Protein AF-A0A937NRR8-F1 (afdb_monomer_lite)

Structure (mmCIF, N/CA/C/O backbone):
data_AF-A0A937NRR8-F1
#
_entry.id   AF-A0A937NRR8-F1
#
loop_
_atom_site.group_PDB
_atom_site.id
_atom_site.type_symbol
_atom_site.label_atom_id
_atom_site.label_alt_id
_atom_site.label_comp_id
_atom_site.label_asym_id
_atom_site.label_entity_id
_atom_site.label_seq_id
_atom_site.pdbx_PDB_ins_code
_atom_site.Cartn_x
_atom_site.Cartn_y
_atom_site.Cartn_z
_atom_site.occupancy
_atom_site.B_iso_or_equiv
_atom_site.auth_seq_id
_atom_site.auth_comp_id
_atom_site.auth_asym_id
_atom_site.auth_atom_id
_atom_site.pdbx_PDB_model_num
ATOM 1 N N . ALA A 1 1 ? 10.975 16.337 -23.136 1.00 58.62 1 ALA A N 1
ATOM 2 C CA . ALA A 1 1 ? 10.888 14.983 -22.547 1.00 58.62 1 ALA A CA 1
ATOM 3 C C . ALA A 1 1 ? 10.063 14.102 -23.474 1.00 58.62 1 ALA A C 1
ATOM 5 O O . ALA A 1 1 ? 8.991 14.534 -23.886 1.00 58.62 1 ALA A O 1
ATOM 6 N N . GLY A 1 2 ? 10.573 12.927 -23.843 1.00 71.31 2 GLY A N 1
ATOM 7 C CA . GLY A 1 2 ? 9.855 11.974 -24.696 1.00 71.31 2 GLY A CA 1
ATOM 8 C C . GLY A 1 2 ? 9.011 11.018 -23.856 1.00 71.31 2 GLY A C 1
ATOM 9 O O . GLY A 1 2 ? 9.433 10.614 -22.771 1.00 71.31 2 GLY A O 1
ATOM 10 N N . VAL A 1 3 ? 7.818 10.678 -24.342 1.00 85.62 3 VAL A N 1
ATOM 11 C CA . VAL A 1 3 ? 7.005 9.574 -23.818 1.00 85.62 3 VAL A CA 1
ATOM 12 C C . VAL A 1 3 ? 7.016 8.480 -24.875 1.00 85.62 3 VAL A C 1
ATOM 14 O O . VAL A 1 3 ? 6.668 8.738 -26.025 1.00 85.62 3 VAL A O 1
ATOM 17 N N . ILE A 1 4 ? 7.445 7.286 -24.489 1.00 91.00 4 ILE A N 1
ATOM 18 C CA . ILE A 1 4 ? 7.572 6.126 -25.365 1.00 91.00 4 ILE A CA 1
ATOM 19 C C . ILE A 1 4 ? 6.613 5.060 -24.843 1.00 91.00 4 ILE A C 1
ATOM 21 O O . ILE A 1 4 ? 6.618 4.748 -23.658 1.00 91.00 4 ILE A O 1
ATOM 25 N N . ASP A 1 5 ? 5.774 4.519 -25.715 1.00 93.25 5 ASP A N 1
ATOM 26 C CA . ASP A 1 5 ? 4.979 3.328 -25.413 1.00 93.25 5 ASP A CA 1
ATOM 27 C C . ASP A 1 5 ? 5.929 2.143 -25.188 1.00 93.25 5 ASP A C 1
ATOM 29 O O . ASP A 1 5 ? 6.763 1.856 -26.051 1.00 93.25 5 ASP A O 1
ATOM 33 N N . VAL A 1 6 ? 5.824 1.463 -24.040 1.00 94.25 6 VAL A N 1
ATOM 34 C CA . VAL A 1 6 ? 6.745 0.364 -23.692 1.00 94.25 6 VAL A CA 1
ATOM 35 C C . VAL A 1 6 ? 6.703 -0.770 -24.716 1.00 94.25 6 VAL A C 1
ATOM 37 O O . VAL A 1 6 ? 7.722 -1.427 -24.939 1.00 94.25 6 VAL A O 1
ATOM 40 N N . ARG A 1 7 ? 5.575 -0.953 -25.415 1.00 93.69 7 ARG A N 1
ATOM 41 C CA . ARG A 1 7 ? 5.414 -1.965 -26.469 1.00 93.69 7 ARG A CA 1
ATOM 42 C C . ARG A 1 7 ? 6.242 -1.669 -27.715 1.00 93.69 7 ARG A C 1
ATOM 44 O O . ARG A 1 7 ? 6.511 -2.574 -28.497 1.00 93.69 7 ARG A O 1
ATOM 51 N N . LYS A 1 8 ? 6.675 -0.417 -27.891 1.00 93.50 8 LYS A N 1
ATOM 52 C CA . LYS A 1 8 ? 7.562 0.018 -28.981 1.00 93.50 8 LYS A CA 1
ATOM 53 C C . LYS A 1 8 ? 9.045 -0.087 -28.616 1.00 93.50 8 LYS A C 1
ATOM 55 O O . LYS A 1 8 ? 9.890 0.399 -29.361 1.00 93.50 8 LYS A O 1
ATOM 60 N N . THR A 1 9 ? 9.364 -0.682 -27.468 1.00 92.94 9 THR A N 1
ATOM 61 C CA . THR A 1 9 ? 10.734 -0.830 -26.963 1.00 92.94 9 THR A CA 1
ATOM 62 C C . THR A 1 9 ? 11.165 -2.296 -26.914 1.00 92.94 9 THR A C 1
ATOM 64 O O . THR A 1 9 ? 10.362 -3.220 -27.069 1.00 92.94 9 THR A O 1
ATOM 67 N N . GLY A 1 10 ? 12.441 -2.519 -26.594 1.00 94.25 10 GLY A N 1
ATOM 68 C CA . GLY A 1 10 ? 12.958 -3.834 -26.223 1.00 94.25 10 GLY A CA 1
ATOM 69 C C . GLY A 1 10 ? 12.428 -4.365 -24.883 1.00 94.25 10 GLY A C 1
ATOM 70 O O . GLY A 1 10 ? 12.758 -5.485 -24.531 1.00 94.25 10 GLY A O 1
ATOM 71 N N . GLY A 1 11 ? 11.582 -3.637 -24.151 1.00 96.06 11 GLY A N 1
ATOM 72 C CA . GLY A 1 11 ? 11.092 -4.038 -22.827 1.00 96.06 11 GLY A CA 1
ATOM 73 C C . GLY A 1 11 ? 12.077 -3.764 -21.688 1.00 96.06 11 GLY A C 1
ATOM 74 O O . GLY A 1 11 ? 11.886 -4.230 -20.563 1.00 96.06 11 GLY A O 1
ATOM 75 N N . TRP A 1 12 ? 13.128 -3.006 -21.978 1.00 96.62 12 TRP A N 1
ATOM 76 C CA . TRP A 1 12 ? 14.108 -2.511 -21.026 1.00 96.62 12 TRP A CA 1
ATOM 77 C C . TRP A 1 12 ? 14.760 -1.232 -21.557 1.00 96.62 12 TRP A C 1
ATOM 79 O O . TRP A 1 12 ? 14.644 -0.898 -22.740 1.00 96.62 12 TRP A O 1
ATOM 89 N N . ASN A 1 13 ? 15.458 -0.519 -20.677 1.00 94.44 13 ASN A N 1
ATOM 90 C CA . ASN A 1 13 ? 16.392 0.543 -21.041 1.00 94.44 13 ASN A CA 1
ATOM 91 C C . ASN A 1 13 ? 17.721 0.353 -20.302 1.00 94.44 13 ASN A C 1
ATOM 93 O O . ASN A 1 13 ? 17.761 -0.321 -19.277 1.00 94.44 13 ASN A O 1
ATOM 97 N N . LEU A 1 14 ? 18.790 0.966 -20.812 1.00 93.94 14 LEU A N 1
ATOM 98 C CA . LEU A 1 14 ? 20.136 0.876 -20.251 1.00 93.94 1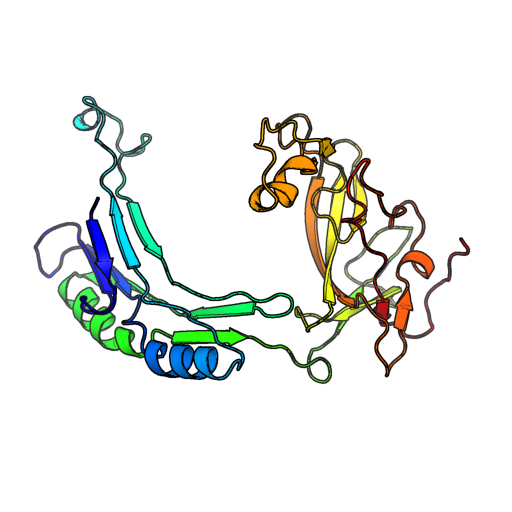4 LEU A CA 1
ATOM 99 C C . LEU A 1 14 ? 20.691 2.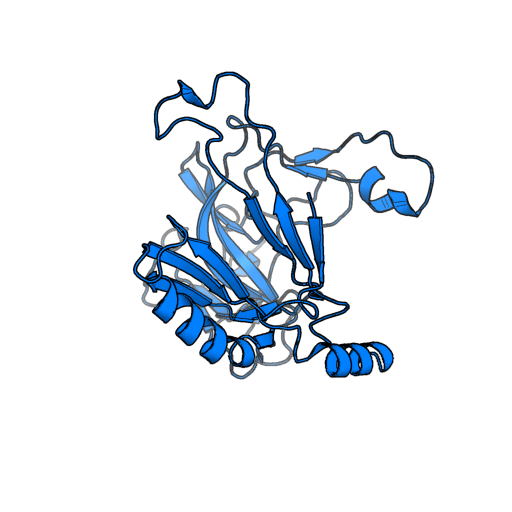269 -19.974 1.00 93.94 14 LEU A C 1
ATOM 101 O O . LEU A 1 14 ? 20.551 3.177 -20.792 1.00 93.94 14 LEU A O 1
ATOM 105 N N . ASN A 1 15 ? 21.336 2.415 -18.825 1.00 92.25 15 ASN A N 1
ATOM 106 C CA . ASN A 1 15 ? 22.183 3.545 -18.485 1.00 92.25 15 ASN A CA 1
ATOM 107 C C . ASN A 1 15 ? 23.604 3.013 -18.338 1.00 92.25 15 ASN A C 1
ATOM 109 O O . ASN A 1 15 ? 23.843 2.175 -17.472 1.00 92.25 15 ASN A O 1
ATOM 113 N N . SER A 1 16 ? 24.523 3.479 -19.178 1.00 93.19 16 SER A N 1
ATOM 114 C CA . SER A 1 16 ? 25.922 3.049 -19.171 1.00 93.19 16 SER A CA 1
ATOM 115 C C . SER A 1 16 ? 26.839 4.230 -18.882 1.00 93.19 16 SER A C 1
ATOM 117 O O . SER A 1 16 ? 26.558 5.352 -19.307 1.00 93.19 16 SER A O 1
ATOM 119 N N . ALA A 1 17 ? 27.943 3.979 -18.177 1.00 90.94 17 ALA A N 1
ATOM 120 C CA . ALA A 1 17 ? 28.974 4.985 -17.926 1.00 90.94 17 ALA A CA 1
ATOM 121 C C . ALA A 1 17 ? 29.689 5.440 -19.215 1.00 90.94 17 ALA A C 1
ATOM 123 O O . ALA A 1 17 ? 30.200 6.558 -19.278 1.00 90.94 17 ALA A O 1
ATOM 124 N N . SER A 1 18 ? 29.732 4.586 -20.242 1.00 92.81 18 SER A N 1
ATOM 125 C CA . SER A 1 18 ? 30.281 4.903 -21.564 1.00 92.81 18 SER A CA 1
ATOM 126 C C . SER A 1 18 ? 29.719 3.973 -22.647 1.00 92.81 18 SER A C 1
ATOM 128 O O . SER A 1 18 ? 28.961 3.044 -22.369 1.00 92.81 18 SER A O 1
ATOM 130 N N . GLU A 1 19 ? 30.114 4.197 -23.898 1.00 94.12 19 GLU A N 1
ATOM 131 C CA . GLU A 1 19 ? 29.754 3.331 -25.027 1.00 94.12 19 GLU A CA 1
ATOM 132 C C . GLU A 1 19 ? 30.562 2.019 -25.075 1.00 94.12 19 GLU A C 1
ATOM 134 O O . GLU A 1 19 ? 30.305 1.185 -25.938 1.00 94.12 19 GLU A O 1
ATOM 139 N N . ALA A 1 20 ? 31.532 1.792 -24.181 1.00 96.75 20 ALA A N 1
ATOM 140 C CA . ALA A 1 20 ? 32.339 0.568 -24.186 1.00 96.75 20 ALA A CA 1
ATOM 141 C C . ALA A 1 20 ? 31.525 -0.662 -23.740 1.00 96.75 20 ALA A C 1
ATOM 143 O O . ALA A 1 20 ? 30.597 -0.551 -22.940 1.00 96.75 20 ALA A O 1
ATOM 144 N N . ASP A 1 21 ? 31.845 -1.845 -24.263 1.00 95.62 21 ASP A N 1
ATOM 145 C CA . ASP A 1 21 ? 31.103 -3.078 -23.950 1.00 95.62 21 ASP A CA 1
ATOM 146 C C . ASP A 1 21 ? 31.296 -3.552 -22.507 1.00 95.62 21 ASP A C 1
ATOM 148 O O . ASP A 1 21 ? 30.386 -4.116 -21.903 1.00 95.62 21 ASP A O 1
ATOM 152 N N . ASP A 1 22 ? 32.445 -3.249 -21.916 1.00 96.94 22 ASP A N 1
ATOM 153 C CA . ASP A 1 22 ? 32.774 -3.551 -20.528 1.00 96.94 22 ASP A CA 1
ATOM 154 C C . ASP A 1 22 ? 32.347 -2.448 -19.542 1.00 96.94 22 ASP A C 1
ATOM 156 O O . ASP A 1 22 ? 32.572 -2.574 -18.335 1.00 96.94 22 ASP A O 1
ATOM 160 N N . ALA A 1 23 ? 31.694 -1.384 -20.022 1.00 97.19 23 ALA A N 1
ATOM 161 C CA . ALA A 1 23 ? 31.319 -0.245 -19.198 1.00 97.19 23 ALA A CA 1
ATOM 162 C C . ALA A 1 23 ? 30.321 -0.638 -18.090 1.00 97.19 23 ALA A C 1
ATOM 164 O O . ALA A 1 23 ? 29.325 -1.317 -18.370 1.00 97.19 23 ALA A O 1
ATOM 165 N N . PRO A 1 24 ? 30.516 -0.172 -16.841 1.00 97.56 24 PRO A N 1
ATOM 166 C CA . PRO A 1 24 ? 29.524 -0.327 -15.785 1.00 97.56 24 PRO A CA 1
ATOM 167 C C . PRO A 1 24 ? 28.171 0.243 -16.218 1.00 97.56 24 PRO A C 1
ATOM 169 O O . PRO A 1 24 ? 28.077 1.394 -16.651 1.00 97.56 24 PRO A O 1
ATOM 172 N N . SER A 1 25 ? 27.131 -0.577 -16.104 1.00 97.06 25 SER A N 1
ATOM 173 C CA . SER A 1 25 ? 25.804 -0.289 -16.631 1.00 97.06 25 SER A CA 1
ATOM 174 C C . SER A 1 25 ? 24.685 -0.764 -15.707 1.00 97.06 25 SER A C 1
ATOM 176 O O . SER A 1 25 ? 24.809 -1.770 -15.004 1.00 97.06 25 SER A O 1
ATOM 178 N N . LEU A 1 26 ? 23.562 -0.050 -15.763 1.00 95.94 26 LEU A N 1
ATOM 179 C CA . LEU A 1 26 ? 22.299 -0.375 -15.110 1.00 95.94 26 LEU A CA 1
ATOM 180 C C . LEU A 1 26 ? 21.201 -0.511 -16.167 1.00 95.94 26 LEU A C 1
ATOM 182 O O . LEU A 1 26 ? 20.855 0.475 -16.824 1.00 95.94 26 LEU A O 1
ATOM 186 N N . ALA A 1 27 ? 20.610 -1.697 -16.284 1.00 96.25 27 ALA A N 1
ATOM 187 C CA . ALA A 1 27 ? 19.388 -1.896 -17.051 1.00 96.25 27 ALA A CA 1
ATOM 188 C C . ALA A 1 27 ? 18.158 -1.919 -16.135 1.00 96.25 27 ALA A C 1
ATOM 190 O O . ALA A 1 27 ? 18.166 -2.587 -15.098 1.00 96.25 27 ALA A O 1
ATOM 191 N N . LEU A 1 28 ? 17.091 -1.227 -16.535 1.00 95.81 28 LEU A N 1
ATOM 192 C CA . LEU A 1 28 ? 15.754 -1.383 -15.962 1.00 95.81 28 LEU A CA 1
ATOM 193 C C . LEU A 1 28 ? 14.914 -2.194 -16.950 1.00 95.81 28 LEU A C 1
ATOM 195 O O . LEU A 1 28 ? 14.662 -1.744 -18.066 1.00 95.81 28 LEU A O 1
ATOM 199 N N . VAL A 1 29 ? 14.474 -3.378 -16.528 1.00 97.69 29 VAL A N 1
ATOM 200 C CA . VAL A 1 29 ? 13.651 -4.296 -17.323 1.00 97.69 29 VAL A CA 1
ATOM 201 C C . VAL A 1 29 ? 12.200 -4.152 -16.895 1.00 97.69 29 VAL A C 1
ATOM 203 O O . VAL A 1 29 ? 11.837 -4.495 -15.768 1.00 97.69 29 VAL A O 1
ATOM 206 N N . PHE A 1 30 ? 11.376 -3.632 -17.799 1.00 95.94 30 PHE A N 1
ATOM 207 C CA . PHE A 1 30 ? 9.995 -3.237 -17.527 1.00 95.94 30 PHE A CA 1
ATOM 208 C C . PHE A 1 30 ? 8.952 -3.932 -18.407 1.00 95.94 30 PHE A C 1
ATOM 210 O O . PHE A 1 30 ? 7.763 -3.672 -18.237 1.00 95.94 30 PHE A O 1
ATOM 217 N N . GLY A 1 31 ? 9.364 -4.835 -19.299 1.00 96.69 31 GLY A N 1
ATOM 218 C CA . GLY A 1 31 ? 8.454 -5.661 -20.088 1.00 96.69 31 GLY A CA 1
ATOM 219 C C . GLY A 1 31 ? 7.782 -4.908 -21.234 1.00 96.69 31 GLY A C 1
ATOM 220 O O . GLY A 1 31 ? 8.121 -3.772 -21.554 1.00 96.69 31 GLY A O 1
ATOM 221 N N . ARG A 1 32 ? 6.818 -5.569 -21.881 1.00 96.31 32 ARG A N 1
ATOM 222 C CA . ARG A 1 32 ? 6.107 -5.043 -23.060 1.00 96.31 32 ARG A CA 1
ATOM 223 C C . ARG A 1 32 ? 4.588 -5.158 -22.929 1.00 96.31 32 ARG A C 1
ATOM 225 O O . ARG A 1 32 ? 3.918 -5.449 -23.911 1.00 96.31 32 ARG A O 1
ATOM 232 N N . ASP A 1 33 ? 4.057 -4.996 -21.716 1.00 96.00 33 ASP A N 1
ATOM 233 C CA . ASP A 1 33 ? 2.618 -5.131 -21.436 1.00 96.00 33 ASP A CA 1
ATOM 234 C C . ASP A 1 33 ? 2.012 -6.441 -21.971 1.00 96.00 33 ASP A C 1
ATOM 236 O O . ASP A 1 33 ? 1.003 -6.451 -22.675 1.00 96.00 33 ASP A O 1
ATOM 240 N N . ARG A 1 34 ? 2.654 -7.571 -21.651 1.00 94.75 34 ARG A N 1
ATOM 241 C CA . ARG A 1 34 ? 2.338 -8.895 -22.221 1.00 94.75 34 ARG A CA 1
ATOM 242 C C . ARG A 1 34 ? 0.890 -9.370 -22.021 1.00 94.75 34 ARG A C 1
ATOM 244 O O . ARG A 1 34 ? 0.481 -10.317 -22.686 1.00 94.75 34 ARG A O 1
ATOM 251 N N . HIS A 1 35 ? 0.138 -8.773 -21.094 1.00 95.81 35 HIS A N 1
ATOM 252 C CA . HIS A 1 35 ? -1.249 -9.141 -20.799 1.00 95.81 35 HIS A CA 1
ATOM 253 C C . HIS A 1 35 ? -2.280 -8.124 -21.305 1.00 95.81 35 HIS A C 1
ATOM 255 O O . HIS A 1 35 ? -3.472 -8.365 -21.127 1.00 95.81 35 HIS A O 1
ATOM 261 N N . LEU A 1 36 ? -1.867 -7.018 -21.939 1.00 96.31 36 LEU A N 1
ATOM 262 C CA . LEU A 1 36 ? -2.753 -5.887 -22.238 1.00 96.31 36 LEU A CA 1
ATOM 263 C C . LEU A 1 36 ? -4.023 -6.289 -22.991 1.00 96.31 36 LEU A C 1
ATOM 265 O O . LEU A 1 36 ? -5.114 -5.911 -22.577 1.00 96.31 36 LEU A O 1
ATOM 269 N N . GLU A 1 37 ? -3.903 -7.072 -24.062 1.00 97.00 37 GLU A N 1
ATOM 270 C CA . GLU A 1 37 ? -5.048 -7.505 -24.864 1.00 97.00 37 GLU A CA 1
ATOM 271 C C . GLU A 1 37 ? -6.035 -8.326 -24.030 1.00 97.00 37 GLU A C 1
ATOM 273 O O . GLU A 1 37 ? -7.239 -8.073 -24.057 1.00 97.00 37 GLU A O 1
ATOM 278 N N . ALA A 1 38 ? -5.531 -9.280 -23.244 1.00 96.81 38 ALA A N 1
ATOM 279 C CA . ALA A 1 38 ? -6.366 -10.108 -22.381 1.00 96.81 38 ALA A CA 1
ATOM 280 C C . ALA A 1 38 ? -7.064 -9.265 -21.300 1.00 96.81 38 ALA A C 1
ATOM 282 O O . ALA A 1 38 ? -8.250 -9.461 -21.032 1.00 96.81 38 ALA A O 1
ATOM 283 N N . GLU A 1 39 ? -6.360 -8.298 -20.712 1.00 95.88 39 GLU A N 1
ATOM 284 C CA . GLU A 1 39 ? -6.908 -7.393 -19.698 1.00 95.88 39 GLU A CA 1
ATOM 285 C C . GLU A 1 39 ? -7.943 -6.417 -20.281 1.00 95.88 39 GLU A C 1
ATOM 287 O O . GLU A 1 39 ? -8.989 -6.194 -19.671 1.00 95.88 39 GLU A O 1
ATOM 292 N N . GLN A 1 40 ? -7.732 -5.909 -21.499 1.00 95.56 40 GLN A N 1
ATOM 293 C CA . GLN A 1 40 ? -8.717 -5.090 -22.211 1.00 95.56 40 GLN A CA 1
ATOM 294 C C . GLN A 1 40 ? -9.978 -5.888 -22.568 1.00 95.56 40 GLN A C 1
ATOM 296 O O . GLN A 1 40 ? -11.089 -5.371 -22.441 1.00 95.56 40 GLN A O 1
ATOM 301 N N . GLU A 1 41 ? -9.842 -7.153 -22.966 1.00 97.19 41 GLU A N 1
ATOM 302 C CA . GLU A 1 41 ? -10.995 -8.029 -23.202 1.00 97.19 41 GLU A CA 1
ATOM 303 C C . GLU A 1 41 ? -11.760 -8.344 -21.910 1.00 97.19 41 GLU A C 1
ATOM 305 O O . GLU A 1 41 ? -12.994 -8.369 -21.914 1.00 97.19 41 GLU A O 1
ATOM 310 N N . ARG A 1 42 ? -11.060 -8.527 -20.782 1.00 95.00 42 ARG A N 1
ATOM 311 C CA . ARG A 1 42 ? -11.700 -8.641 -19.459 1.00 95.00 42 ARG A CA 1
ATOM 312 C C . ARG A 1 42 ? -12.467 -7.367 -19.112 1.00 95.00 42 ARG A C 1
ATOM 314 O O . ARG A 1 42 ? -13.632 -7.461 -18.729 1.00 95.00 42 ARG A O 1
ATOM 321 N N . ALA A 1 43 ? -11.859 -6.200 -19.328 1.00 93.88 43 ALA A N 1
ATOM 322 C CA . ALA A 1 43 ? -12.483 -4.904 -19.079 1.00 93.88 43 ALA A CA 1
ATOM 323 C C . ALA A 1 43 ? -13.770 -4.709 -19.898 1.00 93.88 43 ALA A C 1
ATOM 325 O O . ALA A 1 43 ? -14.801 -4.339 -19.339 1.00 93.88 43 ALA A O 1
ATOM 326 N N . LYS A 1 44 ? -13.752 -5.031 -21.202 1.00 95.94 44 LYS A N 1
ATOM 327 C CA . LYS A 1 44 ? -14.941 -4.961 -22.081 1.00 95.94 44 LYS A CA 1
ATOM 328 C C . LYS A 1 44 ? -16.090 -5.852 -21.604 1.00 95.94 44 LYS A C 1
ATOM 330 O O . LYS A 1 44 ? -17.250 -5.522 -21.826 1.00 95.94 44 LYS A O 1
ATOM 335 N N . LYS A 1 45 ? -15.772 -6.970 -20.947 1.00 96.75 45 LYS A N 1
ATOM 336 C CA . LYS A 1 45 ? -16.745 -7.916 -20.375 1.00 96.75 45 LYS A CA 1
ATOM 337 C C . LYS A 1 45 ? -17.188 -7.547 -18.953 1.00 96.75 45 LYS A C 1
ATOM 339 O O . LYS A 1 45 ? -17.935 -8.308 -18.348 1.00 96.75 45 LYS A O 1
ATOM 344 N N . GLY A 1 46 ? -16.708 -6.432 -18.396 1.00 91.94 46 GLY A N 1
ATOM 345 C CA . GLY A 1 46 ? -16.978 -6.043 -17.008 1.00 91.94 46 GLY A CA 1
ATOM 346 C C . GLY A 1 46 ? -16.331 -6.964 -15.967 1.00 91.94 46 GLY A C 1
ATOM 347 O O . GLY A 1 46 ? -16.707 -6.933 -14.797 1.00 91.94 46 GLY A O 1
ATOM 348 N N . LEU A 1 47 ? -15.367 -7.798 -16.370 1.00 91.31 47 LEU A N 1
ATOM 349 C CA . LEU A 1 47 ? -14.631 -8.666 -15.456 1.00 91.31 47 LEU A CA 1
ATOM 350 C C . LEU A 1 47 ? -13.526 -7.865 -14.754 1.00 91.31 47 LEU A C 1
ATOM 352 O O . LEU A 1 47 ? -13.006 -6.915 -15.340 1.00 91.31 47 LEU A O 1
ATOM 356 N N . PRO A 1 48 ? -13.103 -8.253 -13.533 1.00 89.75 48 PRO A N 1
ATOM 357 C CA . PRO A 1 48 ? -11.923 -7.670 -12.899 1.00 89.75 48 PRO A CA 1
ATOM 358 C C . PRO A 1 48 ? -10.726 -7.703 -13.848 1.00 89.75 48 PRO A C 1
ATOM 360 O O . PRO A 1 48 ? -10.518 -8.727 -14.494 1.00 89.75 48 PRO A O 1
ATOM 363 N N . PHE A 1 49 ? -9.951 -6.624 -13.907 1.00 93.25 49 PHE A N 1
ATOM 364 C CA . PHE A 1 49 ? -8.784 -6.492 -14.774 1.00 93.25 49 PHE A CA 1
ATOM 365 C C . PHE A 1 49 ? -7.713 -5.618 -14.107 1.00 93.25 49 PHE A C 1
ATOM 367 O O . PHE A 1 49 ? -8.035 -4.772 -13.273 1.00 93.25 49 PHE A O 1
ATOM 374 N N . ALA A 1 50 ? -6.449 -5.852 -14.445 1.00 94.00 50 ALA A N 1
ATOM 375 C CA . ALA A 1 50 ? -5.278 -5.209 -13.864 1.00 94.00 50 ALA A CA 1
ATOM 376 C C . ALA A 1 50 ? -4.768 -4.031 -14.695 1.00 94.00 50 ALA A C 1
ATOM 378 O O . ALA A 1 50 ? -4.296 -3.065 -14.112 1.00 94.00 50 ALA A O 1
ATOM 379 N N . GLN A 1 51 ? -4.841 -4.080 -16.028 1.00 95.00 51 GLN A N 1
ATOM 380 C CA . GLN A 1 51 ? -4.292 -3.043 -16.908 1.00 95.00 51 GLN A CA 1
ATOM 381 C C . GLN A 1 51 ? -5.350 -2.511 -17.867 1.00 95.00 51 GLN A C 1
ATOM 383 O O . GLN A 1 51 ? -6.052 -3.280 -18.514 1.00 95.00 51 GLN A O 1
ATOM 388 N N . PHE A 1 52 ? -5.448 -1.185 -17.979 1.00 93.81 52 PHE A N 1
ATOM 389 C CA . PHE A 1 52 ? -6.508 -0.542 -18.763 1.00 93.81 52 PHE A CA 1
ATOM 390 C C . PHE A 1 52 ? -6.036 0.081 -20.082 1.00 93.81 52 PHE A C 1
ATOM 392 O O . PHE A 1 52 ? -6.868 0.413 -20.923 1.00 93.81 52 PHE A O 1
ATOM 399 N N . ARG A 1 53 ? -4.722 0.261 -20.270 1.00 94.69 53 ARG A N 1
ATOM 400 C CA . ARG A 1 53 ? -4.100 0.779 -21.502 1.00 94.69 53 ARG A CA 1
ATOM 401 C C . ARG A 1 53 ? -2.587 0.522 -21.507 1.00 94.69 53 ARG A C 1
ATOM 403 O O . ARG A 1 53 ? -2.046 0.021 -20.522 1.00 94.69 53 ARG A O 1
ATOM 410 N N . GLU A 1 54 ? -1.925 0.925 -22.582 1.00 95.44 54 GLU A N 1
ATOM 411 C CA . GLU A 1 54 ? -0.476 0.841 -22.769 1.00 95.44 54 GLU A CA 1
ATOM 412 C C . GLU A 1 54 ? 0.284 1.611 -21.677 1.00 95.44 54 GLU A C 1
ATOM 414 O O . GLU A 1 54 ? -0.013 2.774 -21.362 1.00 95.44 54 GLU A O 1
ATOM 419 N N . SER A 1 55 ? 1.292 0.960 -21.105 1.00 95.75 55 SER A N 1
ATOM 420 C CA . SER A 1 55 ? 2.263 1.563 -20.203 1.00 95.75 55 SER A CA 1
ATOM 421 C C . SER A 1 55 ? 3.211 2.481 -20.966 1.00 95.75 55 SER A C 1
ATOM 423 O O . SER A 1 55 ? 3.462 2.330 -22.162 1.00 95.75 55 SER A O 1
ATOM 425 N N . ALA A 1 56 ? 3.765 3.464 -20.261 1.00 94.50 56 ALA A N 1
ATOM 426 C CA . ALA A 1 56 ? 4.655 4.442 -20.870 1.00 94.50 56 ALA A CA 1
ATOM 427 C C . ALA A 1 56 ? 6.006 4.490 -20.163 1.00 94.50 56 ALA A C 1
ATOM 429 O O . ALA A 1 56 ? 6.075 4.508 -18.939 1.00 94.50 56 ALA A O 1
ATOM 430 N N . PHE A 1 57 ? 7.073 4.598 -20.939 1.00 92.19 57 PHE A N 1
ATOM 431 C CA . PHE A 1 57 ? 8.391 4.982 -20.469 1.00 92.19 57 PHE A CA 1
ATOM 432 C C . PHE A 1 57 ? 8.604 6.475 -20.729 1.00 92.19 57 PHE A C 1
ATOM 434 O O . PHE A 1 57 ? 8.348 6.981 -21.826 1.00 92.19 57 PHE A O 1
ATOM 441 N N . ARG A 1 58 ? 9.065 7.206 -19.716 1.00 88.38 58 ARG A N 1
ATOM 442 C CA . ARG A 1 58 ? 9.408 8.623 -19.823 1.00 88.38 58 ARG A CA 1
ATOM 443 C C . ARG A 1 58 ? 10.859 8.824 -19.422 1.00 88.38 58 ARG A C 1
ATOM 445 O O . ARG A 1 58 ? 11.270 8.424 -18.338 1.00 88.38 58 ARG A O 1
ATOM 452 N N . PHE A 1 59 ? 11.584 9.540 -20.273 1.00 82.00 59 PHE A N 1
ATOM 453 C CA . PHE A 1 59 ? 12.908 10.066 -19.970 1.00 82.00 59 PHE A CA 1
ATOM 454 C C . PHE A 1 59 ? 12.859 11.594 -19.943 1.00 82.00 59 PHE A C 1
ATOM 456 O O . PHE A 1 59 ? 12.362 12.244 -20.877 1.00 82.00 59 PHE A O 1
ATOM 463 N N . GLY A 1 60 ? 13.341 12.161 -18.842 1.00 70.88 60 GLY A N 1
ATOM 464 C CA . GLY A 1 60 ? 13.406 13.593 -18.607 1.00 70.88 60 GLY A CA 1
ATOM 465 C C . GLY A 1 60 ? 14.833 14.029 -18.312 1.00 70.88 60 GLY A C 1
ATOM 466 O O . GLY A 1 60 ? 15.473 13.523 -17.393 1.00 70.88 60 GLY A O 1
ATOM 467 N N . ILE A 1 61 ? 15.292 15.018 -19.072 1.00 64.25 61 ILE A N 1
ATOM 468 C CA . ILE A 1 61 ? 16.433 15.844 -18.698 1.00 64.25 61 ILE A CA 1
ATOM 469 C C . ILE A 1 61 ? 15.840 17.035 -17.953 1.00 64.25 61 ILE A C 1
ATOM 471 O O . ILE A 1 61 ? 15.072 17.795 -18.549 1.00 64.25 61 ILE A O 1
ATOM 475 N N . TYR A 1 62 ? 16.143 17.178 -16.663 1.00 62.88 62 TYR A N 1
ATOM 476 C CA . TYR A 1 62 ? 15.918 18.458 -15.999 1.00 62.88 62 TYR A CA 1
ATOM 477 C C . TYR A 1 62 ? 16.856 19.480 -16.653 1.00 62.88 62 TYR A C 1
ATOM 479 O O . TYR A 1 62 ? 18.024 19.145 -16.879 1.00 62.88 62 TYR A O 1
ATOM 487 N N . PRO A 1 63 ? 16.368 20.675 -17.045 1.00 65.50 63 PRO A N 1
ATOM 488 C CA . PRO A 1 63 ? 17.228 21.686 -17.642 1.00 65.50 63 PRO A CA 1
ATOM 489 C C . PRO A 1 63 ? 18.384 21.940 -16.684 1.00 65.50 63 PRO A C 1
ATOM 491 O O . PRO A 1 63 ? 18.172 22.341 -15.542 1.00 65.50 63 PRO A O 1
ATOM 494 N N . ARG A 1 64 ? 19.600 21.631 -17.139 1.00 69.00 64 ARG A N 1
ATOM 495 C CA . ARG A 1 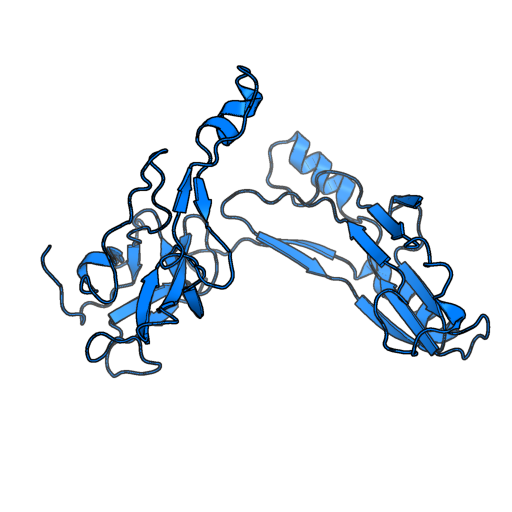64 ? 20.772 21.767 -16.287 1.00 69.00 64 ARG A CA 1
ATOM 496 C C . ARG A 1 64 ? 20.958 23.253 -15.988 1.00 69.00 64 ARG A C 1
ATOM 498 O O . ARG A 1 64 ? 21.019 24.037 -16.942 1.00 69.00 64 ARG A O 1
ATOM 505 N N . PRO A 1 65 ? 21.038 23.656 -14.714 1.00 71.31 65 PRO A N 1
ATOM 506 C CA . PRO A 1 65 ? 21.317 25.043 -14.382 1.00 71.31 65 PRO A CA 1
ATOM 507 C C . PRO A 1 65 ? 22.700 25.416 -14.931 1.00 71.31 65 PRO A C 1
ATOM 509 O O . PRO A 1 65 ? 23.568 24.555 -15.060 1.00 71.31 65 PRO A O 1
ATOM 512 N N . ALA A 1 66 ? 22.908 26.678 -15.309 1.00 78.94 66 ALA A N 1
ATOM 513 C CA . ALA A 1 66 ? 24.107 27.108 -16.041 1.00 78.94 66 ALA A CA 1
ATOM 514 C C . ALA A 1 66 ? 25.436 26.773 -15.328 1.00 78.94 66 ALA A C 1
ATOM 516 O O . ALA A 1 66 ? 26.469 26.639 -15.977 1.00 78.94 66 ALA A O 1
ATOM 517 N N . ASP A 1 67 ? 25.400 26.602 -14.008 1.00 77.94 67 ASP A N 1
ATOM 518 C CA . ASP A 1 67 ? 26.538 26.308 -13.140 1.00 77.94 67 ASP A CA 1
ATOM 519 C C . ASP A 1 67 ? 26.795 24.805 -12.909 1.00 77.94 67 ASP A C 1
ATOM 521 O O . ASP A 1 67 ? 27.762 24.470 -12.223 1.00 77.94 67 ASP A O 1
ATOM 525 N N . TRP A 1 68 ? 25.989 23.895 -13.484 1.00 74.25 68 TRP A N 1
ATOM 526 C CA . TRP A 1 68 ? 26.022 22.446 -13.196 1.00 74.25 68 TRP A CA 1
ATOM 527 C C . TRP A 1 68 ? 27.421 21.810 -13.288 1.00 74.25 68 TRP A C 1
ATOM 529 O O . TRP A 1 68 ? 27.740 20.919 -12.508 1.00 74.25 68 TRP A O 1
ATOM 539 N N . GLN A 1 69 ? 28.267 22.290 -14.209 1.00 74.88 69 GLN A N 1
ATOM 540 C CA . GLN A 1 69 ? 29.633 21.789 -14.442 1.00 74.88 69 GLN A CA 1
ATOM 541 C C . GLN A 1 69 ? 30.603 22.102 -13.301 1.00 74.88 69 GLN A C 1
ATOM 543 O O . GLN A 1 69 ? 31.616 21.429 -13.151 1.00 74.88 69 GLN A O 1
ATOM 548 N N . THR A 1 70 ? 30.315 23.152 -12.534 1.00 81.69 70 THR A N 1
ATOM 549 C CA . THR A 1 70 ? 31.168 23.637 -11.439 1.00 81.69 70 THR A CA 1
ATOM 550 C C . THR A 1 70 ? 30.640 23.244 -10.067 1.00 81.69 70 THR A C 1
ATOM 552 O O . THR A 1 70 ? 31.297 23.502 -9.058 1.00 81.69 70 THR A O 1
ATOM 555 N N . ARG A 1 71 ? 29.453 22.628 -10.004 1.00 74.62 71 ARG A N 1
ATOM 556 C CA . ARG A 1 71 ? 28.887 22.191 -8.734 1.00 74.62 71 ARG A CA 1
ATOM 557 C C . ARG A 1 71 ? 29.612 20.943 -8.214 1.00 74.62 71 ARG A C 1
ATOM 559 O O . ARG A 1 71 ? 30.064 20.127 -9.016 1.00 74.62 71 ARG A O 1
ATOM 566 N N . PRO A 1 72 ? 29.680 20.749 -6.884 1.00 79.06 72 PRO A N 1
ATOM 567 C CA . PRO A 1 72 ? 30.186 19.511 -6.300 1.00 79.06 72 PRO A CA 1
ATOM 568 C C . PRO A 1 72 ? 29.473 18.278 -6.869 1.00 79.06 72 PRO A C 1
ATOM 570 O O . PRO A 1 72 ? 28.268 18.324 -7.135 1.00 79.06 72 PRO A O 1
ATOM 573 N N . GLU A 1 73 ? 30.199 17.166 -6.988 1.00 67.69 73 GLU A N 1
ATOM 574 C CA . GLU A 1 73 ? 29.719 15.903 -7.578 1.00 67.69 73 GLU A CA 1
ATOM 575 C C . GLU A 1 73 ? 28.404 15.403 -6.945 1.00 67.69 73 GLU A C 1
ATOM 577 O O . GLU A 1 73 ? 27.536 14.889 -7.642 1.00 67.69 73 GLU A O 1
ATOM 582 N N . ASN A 1 74 ? 28.200 15.684 -5.652 1.00 65.00 74 ASN A N 1
ATOM 583 C CA . ASN A 1 74 ? 27.023 15.286 -4.869 1.00 65.00 74 ASN A CA 1
ATOM 584 C C . ASN A 1 74 ? 26.038 16.437 -4.583 1.00 65.00 74 ASN A C 1
ATOM 586 O O . ASN A 1 74 ? 25.298 16.402 -3.600 1.00 65.00 74 ASN A O 1
ATOM 590 N N . SER A 1 75 ? 26.060 17.502 -5.384 1.00 67.75 75 SER A N 1
ATOM 591 C CA . SER A 1 75 ? 25.119 18.619 -5.243 1.00 67.75 75 SER A CA 1
ATOM 592 C C . SER A 1 75 ? 23.754 18.327 -5.885 1.00 67.75 75 SER A C 1
ATOM 594 O O . SER A 1 75 ? 23.591 17.420 -6.701 1.00 67.75 75 SER A O 1
ATOM 596 N N . TRP A 1 76 ? 22.749 19.108 -5.489 1.00 62.06 76 TRP A N 1
ATOM 597 C CA . TRP A 1 76 ? 21.375 19.013 -5.979 1.00 62.06 76 TRP A CA 1
ATOM 598 C C . TRP A 1 76 ? 21.294 19.144 -7.520 1.00 62.06 76 TRP A C 1
ATOM 600 O O . TRP A 1 76 ? 21.886 20.061 -8.093 1.00 62.06 76 TRP A O 1
ATOM 610 N N . GLU A 1 77 ? 20.514 18.248 -8.150 1.00 59.22 77 GLU A N 1
ATOM 611 C CA . GLU A 1 77 ? 20.105 18.220 -9.579 1.00 59.22 77 GLU A CA 1
ATOM 612 C C . GLU A 1 77 ? 21.108 17.732 -10.651 1.00 59.22 77 GLU A C 1
ATOM 614 O O . GLU A 1 77 ? 20.885 17.943 -11.841 1.00 59.22 77 GLU A O 1
ATOM 619 N N . ASN A 1 78 ? 22.142 16.963 -10.294 1.00 63.72 78 ASN A N 1
ATOM 620 C CA . ASN A 1 78 ? 23.011 16.290 -11.282 1.00 63.72 78 ASN A CA 1
ATOM 621 C C . ASN A 1 78 ? 22.512 14.894 -11.732 1.00 63.72 78 ASN A C 1
ATOM 623 O O . ASN A 1 78 ? 23.311 14.004 -12.018 1.00 63.72 78 ASN A O 1
ATOM 627 N N . TRP A 1 79 ? 21.196 14.668 -11.807 1.00 66.50 79 TRP A N 1
ATOM 628 C CA . TRP A 1 79 ? 20.613 13.361 -12.146 1.00 66.50 79 TRP A CA 1
ATOM 629 C C . TRP A 1 79 ? 19.607 13.436 -13.299 1.00 66.50 79 TRP A C 1
ATOM 631 O O . TRP A 1 79 ? 18.980 14.462 -13.560 1.00 66.50 79 TRP A O 1
ATOM 641 N N . TYR A 1 80 ? 19.446 12.313 -14.000 1.00 71.69 80 TYR A N 1
ATOM 642 C CA . TYR A 1 80 ? 18.412 12.137 -15.015 1.00 71.69 80 TYR A CA 1
ATOM 643 C C . TYR A 1 80 ? 17.227 11.368 -14.444 1.00 71.69 80 TYR A C 1
ATOM 645 O O . TYR A 1 80 ? 17.400 10.366 -13.752 1.00 71.69 80 TYR A O 1
ATOM 653 N N . GLY A 1 81 ? 16.017 11.820 -14.768 1.00 77.25 81 GLY A N 1
ATOM 654 C CA . GLY A 1 81 ? 14.790 11.138 -14.381 1.00 77.25 81 GLY A CA 1
ATOM 655 C C . GLY A 1 81 ? 14.366 10.130 -15.444 1.00 77.25 81 GLY A C 1
ATOM 656 O O . GLY A 1 81 ? 14.135 10.495 -16.600 1.00 77.25 81 GLY A O 1
ATOM 657 N N . GLN A 1 82 ? 14.204 8.874 -15.041 1.00 83.88 82 GLN A N 1
ATOM 658 C CA . GLN A 1 82 ? 13.521 7.847 -15.824 1.00 83.88 82 GLN A CA 1
ATOM 659 C C . GLN A 1 82 ? 12.317 7.353 -15.041 1.00 83.88 82 GLN A C 1
ATOM 661 O O . GLN A 1 82 ? 12.414 7.096 -13.844 1.00 83.88 82 GLN A O 1
ATOM 666 N N . ALA A 1 83 ? 11.180 7.238 -15.716 1.00 88.25 83 ALA A N 1
ATOM 667 C CA . ALA A 1 83 ? 9.955 6.749 -15.112 1.00 88.25 83 ALA A CA 1
ATOM 668 C C . ALA A 1 83 ? 9.305 5.711 -16.021 1.00 88.25 83 ALA A C 1
ATOM 670 O O . ALA A 1 83 ? 8.954 6.002 -17.166 1.00 88.25 83 ALA A O 1
ATOM 671 N N . LEU A 1 84 ? 9.094 4.518 -15.473 1.00 92.12 84 LEU A N 1
ATOM 672 C CA . LEU A 1 84 ? 8.090 3.592 -15.969 1.00 92.12 84 LEU A CA 1
ATOM 673 C C . LEU A 1 84 ? 6.737 3.999 -15.378 1.00 92.12 84 LEU A C 1
ATOM 675 O O . LEU A 1 84 ? 6.597 4.168 -14.170 1.00 92.12 84 LEU A O 1
ATOM 679 N N . LEU A 1 85 ? 5.741 4.157 -16.237 1.00 92.94 85 LEU A N 1
ATOM 680 C CA . LEU A 1 85 ? 4.387 4.568 -15.888 1.00 92.94 85 LEU A CA 1
ATOM 681 C C . LEU A 1 85 ? 3.426 3.437 -16.271 1.00 92.94 85 LEU A C 1
ATOM 683 O O . LEU A 1 85 ? 2.773 3.540 -17.321 1.00 92.94 85 LEU A O 1
ATOM 687 N N . PRO A 1 86 ? 3.338 2.365 -15.461 1.00 93.38 86 PRO A N 1
ATOM 688 C CA . PRO A 1 86 ? 2.414 1.283 -15.738 1.00 93.38 86 PRO A CA 1
ATOM 689 C C . PRO A 1 86 ? 0.974 1.795 -15.612 1.00 93.38 86 PRO A C 1
ATOM 691 O O . PRO A 1 86 ? 0.658 2.609 -14.739 1.00 93.38 86 PRO A O 1
ATOM 694 N N . LYS A 1 87 ? 0.085 1.373 -16.514 1.00 94.25 87 LYS A N 1
ATOM 695 C CA . LYS A 1 87 ? -1.317 1.831 -16.530 1.00 94.25 87 LYS A CA 1
ATOM 696 C C . LYS A 1 87 ? -2.238 0.795 -15.912 1.00 94.25 87 LYS A C 1
ATOM 698 O O . LYS A 1 87 ? -3.072 0.187 -16.582 1.00 94.25 87 LYS A O 1
ATOM 703 N N . LEU A 1 88 ? -2.048 0.613 -14.610 1.00 92.75 88 LEU A N 1
ATOM 704 C CA . LEU A 1 88 ? -2.792 -0.351 -13.815 1.00 92.75 88 LEU A CA 1
ATOM 705 C C . LEU A 1 88 ? -4.098 0.239 -13.277 1.00 92.75 88 LEU A C 1
ATOM 707 O O . LEU A 1 88 ? -4.187 1.434 -12.996 1.00 92.75 88 LEU A O 1
ATOM 711 N N . HIS A 1 89 ? -5.102 -0.615 -13.134 1.00 89.00 89 HIS A N 1
ATOM 712 C CA . HIS A 1 89 ? -6.396 -0.313 -12.549 1.00 89.00 89 HIS A CA 1
ATOM 713 C C . HIS A 1 89 ? -6.427 -0.846 -11.113 1.00 89.00 89 HIS A C 1
ATOM 715 O O . HIS A 1 89 ? -6.378 -2.054 -10.890 1.00 89.00 89 HIS A O 1
ATOM 721 N N . LEU A 1 90 ? -6.551 0.056 -10.138 1.00 84.06 90 LEU A N 1
ATOM 722 C CA . LEU A 1 90 ? -6.775 -0.295 -8.738 1.00 84.06 90 LEU A CA 1
ATOM 723 C C . LEU A 1 90 ? -8.251 -0.054 -8.394 1.00 84.06 90 LEU A C 1
ATOM 725 O O . LEU A 1 90 ? -8.691 1.092 -8.344 1.00 84.06 90 LEU A O 1
ATOM 729 N N . THR A 1 91 ? -9.026 -1.120 -8.190 1.00 73.62 91 THR A N 1
ATOM 730 C CA . THR A 1 91 ? -10.386 -1.006 -7.634 1.00 73.62 91 THR A CA 1
ATOM 731 C C . THR A 1 91 ? -10.338 -1.135 -6.119 1.00 73.62 91 THR A C 1
ATOM 733 O O . THR A 1 91 ? -9.511 -1.884 -5.600 1.00 73.62 91 THR A O 1
ATOM 736 N N . GLN A 1 92 ? -11.269 -0.488 -5.418 1.00 70.56 92 GLN A N 1
ATOM 737 C CA . GLN A 1 92 ? -11.432 -0.645 -3.972 1.00 70.56 92 GLN A CA 1
ATOM 738 C C . GLN A 1 92 ? -11.472 -2.130 -3.566 1.00 70.56 92 GLN A C 1
ATOM 740 O O . GLN A 1 92 ? -12.069 -2.956 -4.259 1.00 70.56 92 GLN A O 1
ATOM 745 N N . GLY A 1 93 ? -10.792 -2.470 -2.467 1.00 68.81 93 GLY A N 1
ATOM 746 C CA . GLY A 1 93 ? -10.713 -3.842 -1.950 1.00 68.81 93 GLY A CA 1
ATOM 747 C C . GLY A 1 93 ? -9.834 -4.801 -2.763 1.00 68.81 93 GLY A C 1
ATOM 748 O O . GLY A 1 93 ? -9.770 -5.982 -2.438 1.00 68.81 93 GLY A O 1
ATOM 749 N N . LYS A 1 94 ? -9.153 -4.324 -3.812 1.00 76.06 94 LYS A N 1
ATOM 750 C CA . LYS A 1 94 ? -8.166 -5.106 -4.566 1.00 76.06 94 LYS A CA 1
ATOM 751 C C . LYS A 1 94 ? -6.812 -4.428 -4.504 1.00 76.06 94 LYS A C 1
ATOM 753 O O . LYS A 1 94 ? -6.717 -3.210 -4.372 1.00 76.06 94 LYS A O 1
ATOM 758 N N . THR A 1 95 ? -5.765 -5.224 -4.656 1.00 85.56 95 THR A N 1
ATOM 759 C CA . THR A 1 95 ? -4.420 -4.703 -4.864 1.00 85.56 95 THR A CA 1
ATOM 760 C C . THR A 1 95 ? -3.832 -5.248 -6.158 1.00 85.56 95 THR A C 1
ATOM 762 O O . THR A 1 95 ? -4.426 -6.099 -6.825 1.00 85.56 95 THR A O 1
ATOM 765 N N . VAL A 1 96 ? -2.696 -4.699 -6.560 1.00 90.94 96 VAL A N 1
ATOM 766 C CA . VAL A 1 96 ? -1.946 -5.127 -7.737 1.00 90.94 96 VAL A CA 1
ATOM 767 C C . VAL A 1 96 ? -0.566 -5.580 -7.301 1.00 90.94 96 VAL A C 1
ATOM 769 O O . VAL A 1 96 ? -0.017 -5.086 -6.317 1.00 90.94 96 VAL A O 1
ATOM 772 N N . TRP A 1 97 ? 0.012 -6.503 -8.051 1.00 92.12 97 TRP A N 1
ATOM 773 C CA . TRP A 1 97 ? 1.434 -6.798 -7.963 1.00 92.12 97 TRP A CA 1
ATOM 774 C C . TRP A 1 97 ? 2.088 -6.482 -9.305 1.00 92.12 97 TRP A C 1
ATOM 776 O O . TRP A 1 97 ? 1.452 -6.567 -10.357 1.00 92.12 97 TRP A O 1
ATOM 786 N N . TYR A 1 98 ? 3.359 -6.095 -9.256 1.00 94.06 98 TYR A N 1
ATOM 787 C CA . TYR A 1 98 ? 4.161 -5.794 -10.435 1.00 94.06 98 TYR A CA 1
ATOM 788 C C . TYR A 1 98 ? 5.589 -6.279 -10.197 1.00 94.06 98 TYR A C 1
ATOM 790 O O . TYR A 1 98 ? 6.201 -5.937 -9.184 1.00 94.06 98 TYR A O 1
ATOM 798 N N . ARG A 1 99 ? 6.123 -7.077 -11.121 1.00 96.06 99 ARG A N 1
ATOM 799 C CA . ARG A 1 99 ? 7.499 -7.577 -11.091 1.00 96.06 99 ARG A CA 1
ATOM 800 C C . ARG A 1 99 ? 8.302 -6.928 -12.207 1.00 96.06 99 ARG A C 1
ATOM 802 O O . ARG A 1 99 ? 7.951 -7.060 -13.374 1.00 96.06 99 ARG A O 1
ATOM 809 N N . TYR A 1 100 ? 9.413 -6.306 -11.837 1.00 96.31 100 TYR A N 1
ATOM 810 C CA . TYR A 1 100 ? 10.404 -5.716 -12.734 1.00 96.31 100 TYR A CA 1
ATOM 811 C C . TYR A 1 100 ? 11.811 -6.043 -12.233 1.00 96.31 100 TYR A C 1
ATOM 813 O O . TYR A 1 100 ? 11.968 -6.520 -11.107 1.00 96.31 100 TYR A O 1
ATOM 821 N N . PHE A 1 101 ? 12.829 -5.802 -13.060 1.00 97.75 101 PHE A N 1
ATOM 822 C CA . PHE A 1 101 ? 14.213 -6.130 -12.711 1.00 97.75 101 PHE A CA 1
ATOM 823 C C . PHE A 1 101 ? 15.137 -4.932 -12.894 1.00 97.75 101 PHE A C 1
ATOM 825 O O . PHE A 1 101 ? 15.015 -4.183 -13.862 1.00 97.75 101 PHE A O 1
ATOM 832 N N . PHE A 1 102 ? 16.099 -4.804 -11.984 1.00 97.06 102 PHE A N 1
ATOM 833 C CA . PHE A 1 102 ? 17.296 -3.999 -12.183 1.00 97.06 102 PHE A CA 1
ATOM 834 C C . PHE A 1 102 ? 18.482 -4.933 -12.404 1.00 97.06 102 PHE A C 1
ATOM 836 O O . PHE A 1 102 ? 18.707 -5.846 -11.610 1.00 97.06 102 PHE A O 1
ATOM 843 N N . VAL A 1 103 ? 19.242 -4.699 -13.468 1.00 97.94 103 VAL A N 1
ATOM 844 C CA . VAL A 1 103 ? 20.449 -5.467 -13.787 1.00 97.94 103 VAL A CA 1
ATOM 845 C C . VAL A 1 103 ? 21.644 -4.531 -13.721 1.00 97.94 103 VAL A C 1
ATOM 847 O O . VAL A 1 103 ? 21.752 -3.619 -14.533 1.00 97.94 103 VAL A O 1
ATOM 850 N N . ILE A 1 104 ? 22.541 -4.767 -12.764 1.00 97.75 104 ILE A N 1
ATOM 851 C CA . ILE A 1 104 ? 23.814 -4.049 -12.645 1.00 97.75 104 ILE A CA 1
ATOM 852 C C . ILE A 1 104 ? 24.919 -4.979 -13.139 1.00 97.75 104 ILE A C 1
ATOM 854 O O . ILE A 1 104 ? 25.114 -6.061 -12.580 1.00 97.75 104 ILE A O 1
ATOM 858 N N . ASN A 1 105 ? 25.608 -4.595 -14.212 1.00 98.06 105 ASN A N 1
ATOM 859 C CA . ASN A 1 105 ? 26.699 -5.385 -14.785 1.00 98.06 105 ASN A CA 1
ATOM 860 C C . ASN A 1 105 ? 27.569 -4.542 -15.734 1.00 98.06 105 ASN A C 1
ATOM 862 O O . ASN A 1 105 ? 27.342 -3.344 -15.885 1.00 98.06 105 ASN A O 1
ATOM 866 N N . ARG A 1 106 ? 28.542 -5.168 -16.403 1.00 98.06 106 ARG A N 1
ATOM 867 C CA . ARG A 1 106 ? 29.122 -4.625 -17.644 1.00 98.06 106 ARG A CA 1
ATOM 868 C C . ARG A 1 106 ? 28.053 -4.515 -18.744 1.00 98.06 106 ARG A C 1
ATOM 870 O O . ARG A 1 106 ? 27.069 -5.258 -18.706 1.00 98.06 106 ARG A O 1
ATOM 877 N N . LYS A 1 107 ? 28.227 -3.594 -19.693 1.00 98.19 107 LYS A N 1
ATOM 878 C CA . LYS A 1 107 ? 27.214 -3.209 -20.690 1.00 98.19 107 LYS A CA 1
ATOM 879 C C . LYS A 1 107 ? 26.701 -4.399 -21.504 1.00 98.19 107 LYS A C 1
ATOM 881 O O . LYS A 1 107 ? 25.493 -4.625 -21.539 1.00 98.19 107 LYS A O 1
ATOM 886 N N . ASP A 1 108 ? 27.596 -5.180 -22.100 1.00 98.00 108 ASP A N 1
ATOM 887 C CA . ASP A 1 108 ? 27.269 -6.385 -22.880 1.00 98.00 108 ASP A CA 1
ATOM 888 C C . ASP A 1 108 ? 26.420 -7.394 -22.080 1.00 98.00 108 ASP A C 1
ATOM 890 O O . ASP A 1 108 ? 25.358 -7.831 -22.528 1.00 98.00 108 ASP A O 1
ATOM 894 N N . ARG A 1 109 ? 26.829 -7.697 -20.845 1.00 98.38 109 ARG A N 1
ATOM 895 C CA . ARG A 1 109 ? 26.140 -8.652 -19.974 1.00 98.38 109 ARG A CA 1
ATOM 896 C C . ARG A 1 109 ? 24.825 -8.101 -19.440 1.00 98.38 109 ARG A C 1
ATOM 898 O O . ARG A 1 109 ? 23.882 -8.866 -19.247 1.00 98.38 109 ARG A O 1
ATOM 905 N N . ALA A 1 110 ? 24.758 -6.797 -19.173 1.00 98.31 110 ALA A N 1
ATOM 906 C CA . ALA A 1 110 ? 23.536 -6.136 -18.739 1.00 98.31 110 ALA A CA 1
ATOM 907 C C . ALA A 1 110 ? 22.463 -6.210 -19.831 1.00 98.31 110 ALA A C 1
ATOM 909 O O . ALA A 1 110 ? 21.319 -6.520 -19.510 1.00 98.31 110 ALA A O 1
ATOM 910 N N . ILE A 1 111 ? 22.842 -6.002 -21.097 1.00 98.19 111 ILE A N 1
ATOM 911 C CA . ILE A 1 111 ? 21.958 -6.162 -22.260 1.00 98.19 111 ILE A CA 1
ATOM 912 C C . ILE A 1 111 ? 21.466 -7.610 -22.362 1.00 98.19 111 ILE A C 1
ATOM 914 O O . ILE A 1 111 ? 20.261 -7.843 -22.353 1.00 98.19 111 ILE A O 1
ATOM 918 N N . GLU A 1 112 ? 22.381 -8.585 -22.363 1.00 98.31 112 GLU A N 1
ATOM 919 C CA . GLU A 1 112 ? 22.028 -10.007 -22.492 1.00 98.31 112 GLU A CA 1
ATOM 920 C C . GLU A 1 112 ? 21.063 -10.473 -21.386 1.00 98.31 112 GLU A C 1
ATOM 922 O O . GLU A 1 112 ? 20.052 -11.134 -21.642 1.00 98.31 112 GLU A O 1
ATOM 927 N N . LEU A 1 113 ? 21.350 -10.100 -20.135 1.00 98.56 113 LEU A N 1
ATOM 928 C CA . LEU A 1 113 ? 20.482 -10.418 -19.004 1.00 98.56 113 LEU A CA 1
ATOM 929 C C . LEU A 1 113 ? 19.144 -9.682 -19.100 1.00 98.56 113 LEU A C 1
ATOM 931 O O . LEU A 1 113 ? 18.110 -10.300 -18.842 1.00 98.56 113 LEU A O 1
ATOM 935 N N . ALA A 1 114 ? 19.144 -8.400 -19.475 1.00 98.44 114 ALA A N 1
ATOM 936 C CA . ALA A 1 114 ? 17.922 -7.623 -19.630 1.00 98.44 114 ALA A CA 1
ATOM 937 C C . ALA A 1 114 ? 16.986 -8.260 -20.661 1.00 98.44 114 ALA A C 1
ATOM 939 O O . ALA A 1 114 ? 15.820 -8.490 -20.339 1.00 98.44 114 ALA A O 1
ATOM 940 N N . ASP A 1 115 ? 17.510 -8.637 -21.831 1.00 98.12 115 ASP A N 1
ATOM 941 C CA . ASP A 1 115 ? 16.764 -9.350 -22.872 1.00 98.12 115 ASP A CA 1
ATOM 942 C C . ASP A 1 115 ? 16.162 -10.662 -22.349 1.00 98.12 115 ASP A C 1
ATOM 944 O O . ASP A 1 115 ? 14.975 -10.925 -22.553 1.00 98.12 115 ASP A O 1
ATOM 948 N N . SER A 1 116 ? 16.936 -11.449 -21.592 1.00 98.31 116 SER A N 1
ATOM 949 C CA . SER A 1 116 ? 16.458 -12.719 -21.017 1.00 98.31 116 SER A CA 1
ATOM 950 C C . SER A 1 116 ? 15.342 -12.556 -19.968 1.00 98.31 116 SER A C 1
ATOM 952 O O . SER A 1 116 ? 14.588 -13.496 -19.695 1.00 98.31 116 SER A O 1
ATOM 954 N N . LEU A 1 117 ? 15.229 -11.366 -19.369 1.00 98.56 117 LEU A N 1
ATOM 955 C CA . LEU A 1 117 ? 14.297 -11.062 -18.283 1.00 98.56 117 LEU A CA 1
ATOM 956 C C . LEU A 1 117 ? 13.009 -10.381 -18.756 1.00 98.56 117 LEU A C 1
ATOM 958 O O . LEU A 1 117 ? 12.055 -10.325 -17.979 1.00 98.56 117 LEU A O 1
ATOM 962 N N . VAL A 1 118 ? 12.937 -9.895 -20.001 1.00 97.94 118 VAL A N 1
ATOM 963 C CA . VAL A 1 118 ? 11.766 -9.151 -20.507 1.00 97.94 118 VAL A CA 1
ATOM 964 C C . VAL A 1 118 ? 10.476 -9.941 -20.331 1.00 97.94 118 VAL A C 1
ATOM 966 O O . VAL A 1 118 ? 9.506 -9.430 -19.772 1.00 97.94 118 VAL A O 1
ATOM 969 N N . ASP A 1 119 ? 10.486 -11.214 -20.722 1.00 96.94 119 ASP A N 1
ATOM 970 C CA . ASP A 1 119 ? 9.309 -12.087 -20.636 1.00 96.94 119 ASP A CA 1
ATOM 971 C C . ASP A 1 119 ? 9.024 -12.569 -19.204 1.00 96.94 119 ASP A C 1
ATOM 973 O O . ASP A 1 119 ? 8.000 -13.208 -18.937 1.00 96.94 119 ASP A O 1
ATOM 977 N N . LYS A 1 120 ? 9.929 -12.268 -18.264 1.00 97.75 120 LYS A N 1
ATOM 978 C CA . LYS A 1 120 ? 9.741 -12.500 -16.830 1.00 97.75 120 LYS A CA 1
ATOM 979 C C . LYS A 1 120 ? 9.105 -11.299 -16.140 1.00 97.75 120 LYS A C 1
ATOM 981 O O . LYS A 1 120 ? 8.642 -11.459 -15.014 1.00 97.75 120 LYS A O 1
ATOM 986 N N . VAL A 1 121 ? 9.045 -10.121 -16.757 1.00 97.44 121 VAL A N 1
ATOM 987 C CA . VAL A 1 121 ? 8.241 -9.012 -16.221 1.00 97.44 121 VAL A CA 1
ATOM 988 C C . VAL A 1 121 ? 6.772 -9.402 -16.291 1.00 97.44 121 VAL A C 1
ATOM 990 O O . VAL A 1 121 ? 6.306 -9.948 -17.292 1.00 97.44 121 VAL A O 1
ATOM 993 N N . ASP A 1 122 ? 6.060 -9.170 -15.194 1.00 96.38 122 ASP A N 1
ATOM 994 C CA . ASP A 1 122 ? 4.688 -9.632 -15.045 1.00 96.38 122 ASP A CA 1
ATOM 995 C C . ASP A 1 122 ? 3.933 -8.782 -14.013 1.00 96.38 122 ASP A C 1
ATOM 997 O O . ASP A 1 122 ? 4.548 -8.074 -13.208 1.00 96.38 122 ASP A O 1
ATOM 1001 N N . TYR A 1 123 ? 2.609 -8.814 -14.072 1.00 94.88 123 TYR A N 1
ATOM 1002 C CA . TYR A 1 123 ? 1.716 -8.042 -13.220 1.00 94.88 123 TYR A CA 1
ATOM 1003 C C . TYR A 1 123 ? 0.329 -8.664 -13.184 1.00 94.88 123 TYR A C 1
ATOM 1005 O O . TYR A 1 123 ? -0.099 -9.374 -14.092 1.00 94.88 123 TYR A O 1
ATOM 1013 N N . GLY A 1 124 ? -0.430 -8.327 -12.150 1.00 92.94 124 GLY A N 1
ATOM 1014 C CA . GLY A 1 124 ? -1.807 -8.774 -12.063 1.00 92.94 124 GLY A CA 1
ATOM 1015 C C . GLY A 1 124 ? -2.543 -8.199 -10.873 1.00 92.94 124 GLY A C 1
ATOM 1016 O O . GLY A 1 124 ? -1.989 -7.466 -10.051 1.00 92.94 124 GLY A O 1
ATOM 1017 N N . LEU A 1 125 ? -3.817 -8.569 -10.785 1.00 89.88 125 LEU A N 1
ATOM 1018 C CA . LEU A 1 125 ? -4.591 -8.374 -9.571 1.00 89.88 125 LEU A CA 1
ATOM 1019 C C . LEU A 1 125 ? -4.093 -9.343 -8.502 1.00 89.88 125 LEU A C 1
ATOM 1021 O O . LEU A 1 125 ? -3.816 -10.510 -8.780 1.00 89.88 125 LEU A O 1
ATOM 1025 N N . LEU A 1 126 ? -4.022 -8.851 -7.276 1.00 87.50 126 LEU A N 1
ATOM 1026 C CA . LEU A 1 126 ? -3.770 -9.643 -6.090 1.00 87.50 126 LEU A CA 1
ATOM 1027 C C . LEU A 1 126 ? -5.031 -9.581 -5.228 1.00 87.50 126 LEU A C 1
ATOM 1029 O O . LEU A 1 126 ? -5.484 -8.504 -4.831 1.00 87.50 126 LEU A O 1
ATOM 1033 N N . ILE A 1 127 ? -5.626 -10.750 -5.015 1.00 86.25 127 ILE A N 1
ATOM 1034 C CA . ILE A 1 127 ? -6.852 -10.937 -4.243 1.00 86.25 127 ILE A CA 1
ATOM 1035 C C . ILE A 1 127 ? -6.511 -11.920 -3.133 1.00 86.25 127 ILE A C 1
ATOM 1037 O O . ILE A 1 127 ? -5.929 -12.972 -3.397 1.00 86.25 127 ILE A O 1
ATOM 1041 N N . PHE A 1 128 ? -6.849 -11.553 -1.904 1.00 88.44 128 PHE A N 1
ATOM 1042 C CA . PHE A 1 128 ? -6.647 -12.397 -0.737 1.00 88.44 128 PHE A CA 1
ATOM 1043 C C . PHE A 1 128 ? -7.982 -12.988 -0.325 1.00 88.44 128 PHE A C 1
ATOM 1045 O O . PHE A 1 128 ? -8.955 -12.261 -0.129 1.00 88.44 128 PHE A O 1
ATOM 1052 N N . ASP A 1 129 ? -8.008 -14.308 -0.241 1.00 89.31 129 ASP A N 1
ATOM 1053 C CA . ASP A 1 129 ? -9.156 -15.056 0.235 1.00 89.31 129 ASP A CA 1
ATOM 1054 C C . ASP A 1 129 ? -9.220 -14.978 1.767 1.00 89.31 129 ASP A C 1
ATOM 1056 O O . ASP A 1 129 ? -8.211 -15.161 2.451 1.00 89.31 129 ASP A O 1
ATOM 1060 N N . ALA A 1 130 ? -10.403 -14.656 2.287 1.00 89.38 130 ALA A N 1
ATOM 1061 C CA . ALA A 1 130 ? -10.656 -14.509 3.713 1.00 89.38 130 ALA A CA 1
ATOM 1062 C C . ALA A 1 130 ? -10.410 -15.818 4.474 1.00 89.38 130 ALA A C 1
ATOM 1064 O O . ALA A 1 130 ? -9.851 -15.783 5.567 1.00 89.38 130 ALA A O 1
ATOM 1065 N N . GLU A 1 131 ? -10.779 -16.959 3.883 1.00 90.19 131 GLU A N 1
ATOM 1066 C CA . GLU A 1 131 ? -10.733 -18.270 4.545 1.00 90.19 131 GLU A CA 1
ATOM 1067 C C . GLU A 1 131 ? -9.299 -18.772 4.738 1.00 90.19 131 GLU A C 1
ATOM 1069 O O . GLU A 1 131 ? -8.985 -19.449 5.716 1.00 90.19 131 GLU A O 1
ATOM 1074 N N . THR A 1 132 ? -8.411 -18.422 3.808 1.00 92.75 132 THR A N 1
ATOM 1075 C CA . THR A 1 132 ? -7.016 -18.882 3.795 1.00 92.75 132 THR A CA 1
ATOM 1076 C C . THR A 1 132 ? -6.021 -17.822 4.265 1.00 92.75 132 THR A C 1
ATOM 1078 O O . THR A 1 132 ? -4.828 -18.111 4.413 1.00 92.75 132 THR A O 1
ATOM 1081 N N . THR A 1 133 ? -6.471 -16.589 4.511 1.00 93.88 133 THR A N 1
ATOM 1082 C CA . THR A 1 133 ? -5.602 -15.524 5.022 1.00 93.88 133 THR A CA 1
ATOM 1083 C C . THR A 1 133 ? -5.414 -15.684 6.530 1.00 93.88 133 THR A C 1
ATOM 1085 O O . THR A 1 133 ? -6.389 -15.612 7.276 1.00 93.88 133 THR A O 1
ATOM 1088 N N . PRO A 1 134 ? -4.170 -15.846 7.019 1.00 95.69 134 PRO A N 1
ATOM 1089 C CA . PRO A 1 134 ? -3.940 -16.017 8.442 1.00 95.69 134 PRO A CA 1
ATOM 1090 C C . PRO A 1 134 ? -4.268 -14.733 9.200 1.00 95.69 134 PRO A C 1
ATOM 1092 O O . PRO A 1 134 ? -4.130 -13.622 8.668 1.00 95.69 134 PRO A O 1
ATOM 1095 N N . MET A 1 135 ? -4.650 -14.901 10.462 1.00 95.50 135 MET A N 1
ATOM 1096 C CA . MET A 1 135 ? -4.821 -13.806 11.405 1.00 95.50 135 MET A CA 1
ATOM 1097 C C . MET A 1 135 ? -3.579 -13.645 12.285 1.00 95.50 135 MET A C 1
ATOM 1099 O O . MET A 1 135 ? -2.843 -14.602 12.520 1.00 95.50 135 MET A O 1
ATOM 1103 N N . VAL A 1 136 ? -3.342 -12.423 12.753 1.00 95.88 136 VAL A N 1
ATOM 1104 C CA . VAL A 1 136 ? -2.275 -12.059 13.685 1.00 95.88 136 VAL A CA 1
ATOM 1105 C C . VAL A 1 136 ? -2.898 -11.576 14.999 1.00 95.88 136 VAL A C 1
ATOM 1107 O O . VAL A 1 136 ? -3.818 -10.751 14.952 1.00 95.88 136 VAL A O 1
ATOM 1110 N N . PRO A 1 137 ? -2.443 -12.084 16.159 1.00 96.88 137 PRO A N 1
ATOM 1111 C CA . PRO A 1 137 ? -2.917 -11.619 17.455 1.00 96.88 137 PRO A CA 1
ATOM 1112 C C . PRO A 1 137 ? -2.386 -10.217 17.767 1.00 96.88 137 PRO A C 1
ATOM 1114 O O . PRO A 1 137 ? -1.257 -9.870 17.417 1.00 96.88 137 PRO A O 1
ATOM 1117 N N . VAL A 1 138 ? -3.189 -9.429 18.475 1.00 97.00 138 VAL A N 1
ATOM 1118 C CA . VAL A 1 138 ? -2.795 -8.147 19.058 1.00 97.00 138 VAL A CA 1
ATOM 1119 C C . VAL A 1 138 ? -2.944 -8.242 20.568 1.00 97.00 138 VAL A C 1
ATOM 1121 O O . VAL A 1 138 ? -4.020 -8.545 21.086 1.00 97.00 138 VAL A O 1
ATOM 1124 N N . TYR A 1 139 ? -1.853 -7.972 21.276 1.00 96.31 139 TYR A N 1
ATOM 1125 C CA . TYR A 1 139 ? -1.798 -8.020 22.731 1.00 96.31 139 TYR A CA 1
ATOM 1126 C C . TYR A 1 139 ? -1.883 -6.611 23.304 1.00 96.31 139 TYR A C 1
ATOM 1128 O O . TYR A 1 139 ? -1.224 -5.692 22.812 1.00 96.31 139 TYR A O 1
ATOM 1136 N N . VAL A 1 140 ? -2.675 -6.452 24.364 1.00 95.06 140 VAL A N 1
ATOM 1137 C CA . VAL A 1 140 ? -2.798 -5.193 25.102 1.00 95.06 140 VAL A CA 1
ATOM 1138 C C . VAL A 1 140 ? -2.526 -5.453 26.576 1.00 95.06 140 VAL A C 1
ATOM 1140 O O . VAL A 1 140 ? -3.113 -6.354 27.171 1.00 95.06 140 VAL A O 1
ATOM 1143 N N . ARG A 1 141 ? -1.631 -4.661 27.166 1.00 93.25 141 ARG A N 1
ATOM 1144 C CA . ARG A 1 141 ? -1.305 -4.691 28.595 1.00 93.25 141 ARG A CA 1
ATOM 1145 C C . ARG A 1 141 ? -1.221 -3.261 29.106 1.00 93.25 141 ARG A C 1
ATOM 1147 O O . ARG A 1 141 ? -0.593 -2.424 28.463 1.00 93.25 141 ARG A O 1
ATOM 1154 N N . ASP A 1 142 ? -1.877 -2.984 30.231 1.00 90.88 142 ASP A N 1
ATOM 1155 C CA . ASP A 1 142 ? -1.897 -1.659 30.868 1.00 90.88 142 ASP A CA 1
ATOM 1156 C C . ASP A 1 142 ? -2.248 -0.520 29.886 1.00 90.88 142 ASP A C 1
ATOM 1158 O O . ASP A 1 142 ? -1.615 0.535 29.870 1.00 90.88 142 ASP A O 1
ATOM 1162 N N . GLY A 1 143 ? -3.233 -0.763 29.011 1.00 89.81 143 GLY A N 1
ATOM 1163 C CA . GLY A 1 143 ? -3.695 0.214 28.017 1.00 89.81 143 GLY A CA 1
ATOM 1164 C C . GLY A 1 143 ? -2.729 0.466 26.853 1.00 89.81 143 GLY A C 1
ATOM 1165 O O . GLY A 1 143 ? -2.891 1.455 26.144 1.00 89.81 143 GLY A O 1
ATOM 1166 N N . LYS A 1 144 ? -1.730 -0.399 26.634 1.00 94.00 144 LYS A N 1
ATOM 1167 C CA . LYS A 1 144 ? -0.757 -0.278 25.536 1.00 94.00 144 LYS A CA 1
ATOM 1168 C C . LYS A 1 144 ? -0.667 -1.548 24.713 1.00 94.00 144 LYS A C 1
ATOM 1170 O O . LYS A 1 144 ? -0.770 -2.649 25.248 1.00 94.00 144 LYS A O 1
ATOM 1175 N N . VAL A 1 145 ? -0.414 -1.391 23.416 1.00 96.19 145 VAL A N 1
ATOM 1176 C CA . VAL A 1 145 ? -0.125 -2.527 22.535 1.00 96.19 145 VAL A CA 1
ATOM 1177 C C . VAL A 1 145 ? 1.278 -3.056 22.836 1.00 96.19 145 VAL A C 1
ATOM 1179 O O . VAL A 1 145 ? 2.243 -2.294 22.843 1.00 96.19 145 VAL A O 1
ATOM 1182 N N . VAL A 1 146 ? 1.399 -4.366 23.040 1.00 96.19 146 VAL A N 1
ATOM 1183 C CA . VAL A 1 146 ? 2.673 -5.065 23.282 1.00 96.19 146 VAL A CA 1
ATOM 1184 C C . VAL A 1 146 ? 2.886 -6.173 22.247 1.00 96.19 146 VAL A C 1
ATOM 1186 O O . VAL A 1 146 ? 1.958 -6.550 21.533 1.00 96.19 146 VAL A O 1
ATOM 1189 N N . ASP A 1 147 ? 4.118 -6.664 22.121 1.00 93.56 147 ASP A N 1
ATOM 1190 C CA . ASP A 1 147 ? 4.473 -7.664 21.100 1.00 93.56 147 ASP A CA 1
ATOM 1191 C C . ASP A 1 147 ? 4.009 -9.078 21.456 1.00 93.56 147 ASP A C 1
ATOM 1193 O O . ASP A 1 147 ? 3.673 -9.860 20.569 1.00 93.56 147 ASP A O 1
ATOM 1197 N N . GLU A 1 148 ? 3.956 -9.391 22.750 1.00 92.88 148 GLU A N 1
ATOM 1198 C CA . GLU A 1 148 ? 3.621 -10.714 23.269 1.00 92.88 148 GLU A CA 1
ATOM 1199 C C . GLU A 1 148 ? 2.799 -10.595 24.559 1.00 92.88 148 GLU A C 1
ATOM 1201 O O . GLU A 1 148 ? 2.948 -9.647 25.340 1.00 92.88 148 GLU A O 1
ATOM 1206 N N . GLY A 1 149 ? 1.949 -11.586 24.809 1.00 88.38 149 GLY A N 1
ATOM 1207 C CA . GLY A 1 149 ? 1.136 -11.698 26.013 1.00 88.38 149 GLY A CA 1
ATOM 1208 C C . GLY A 1 149 ? 0.524 -13.088 26.134 1.00 88.38 149 GLY A C 1
ATOM 1209 O O . GLY A 1 149 ? 0.561 -13.867 25.186 1.00 88.38 149 GLY A O 1
ATOM 1210 N N . ASP A 1 150 ? -0.032 -13.388 27.306 1.00 86.56 150 ASP A N 1
ATOM 1211 C CA . ASP A 1 150 ? -0.597 -14.712 27.586 1.00 86.56 150 ASP A CA 1
ATOM 1212 C C . ASP A 1 150 ? -1.905 -14.949 26.816 1.00 86.56 150 ASP A C 1
ATOM 1214 O O . ASP A 1 150 ? -2.145 -16.054 26.337 1.00 86.56 150 ASP A O 1
ATOM 1218 N N . ALA A 1 151 ? -2.713 -13.895 26.650 1.00 90.31 151 ALA A N 1
ATOM 1219 C CA . ALA A 1 151 ? -3.960 -13.914 25.894 1.00 90.31 151 ALA A CA 1
ATOM 1220 C C . ALA A 1 151 ? -4.046 -12.697 24.952 1.00 90.31 151 ALA A C 1
ATOM 1222 O O . ALA A 1 151 ? -3.745 -11.571 25.373 1.00 90.31 151 ALA A O 1
ATOM 1223 N N . PRO A 1 152 ? -4.437 -12.882 23.677 1.00 94.25 152 PRO A N 1
ATOM 1224 C CA . PRO A 1 152 ? -4.637 -11.774 22.754 1.00 94.25 152 PRO A CA 1
ATOM 1225 C C . PRO A 1 152 ? -5.877 -10.964 23.143 1.00 94.25 152 PRO A C 1
ATOM 1227 O O . PRO A 1 152 ? -6.920 -11.522 23.472 1.00 94.25 152 PRO A O 1
ATOM 1230 N N . ALA A 1 153 ? -5.790 -9.638 23.030 1.00 94.88 153 ALA A N 1
ATOM 1231 C CA . ALA A 1 153 ? -6.962 -8.778 23.172 1.00 94.88 153 ALA A CA 1
ATOM 1232 C C . ALA A 1 153 ? -7.917 -8.969 21.981 1.00 94.88 153 ALA A C 1
ATOM 1234 O O . ALA A 1 153 ? -9.131 -9.015 22.150 1.00 94.88 153 ALA A O 1
ATOM 1235 N N . PHE A 1 154 ? -7.356 -9.102 20.775 1.00 96.62 154 PHE A N 1
ATOM 1236 C CA . PHE A 1 154 ? -8.076 -9.395 19.535 1.00 96.62 154 PHE A CA 1
ATOM 1237 C C . PHE A 1 154 ? -7.121 -9.936 18.468 1.00 96.62 154 PHE A C 1
ATOM 1239 O O . PHE A 1 154 ? -5.911 -10.009 18.675 1.00 96.62 154 PHE A O 1
ATOM 1246 N N . SER A 1 155 ? -7.657 -10.316 17.310 1.00 97.00 155 SER A N 1
ATOM 1247 C CA . SER A 1 155 ? -6.886 -10.734 16.137 1.00 97.00 155 SER A CA 1
ATOM 1248 C C . SER A 1 155 ? -7.337 -10.006 14.870 1.00 97.00 155 SER A C 1
ATOM 1250 O O . SER A 1 155 ? -8.514 -9.681 14.699 1.00 97.00 155 SER A O 1
ATOM 1252 N N . LEU A 1 156 ? -6.401 -9.781 13.951 1.00 97.50 156 LEU A N 1
ATOM 1253 C CA . LEU A 1 156 ? -6.614 -9.085 12.676 1.00 97.50 156 LEU A CA 1
ATOM 1254 C C . LEU A 1 156 ? -6.189 -9.968 11.508 1.00 97.50 156 LEU A C 1
ATOM 1256 O O . LEU A 1 156 ? -5.276 -10.771 11.665 1.00 97.50 156 LEU A O 1
ATOM 1260 N N . VAL A 1 157 ? -6.767 -9.807 10.316 1.00 96.06 157 VAL A N 1
ATOM 1261 C CA . VAL A 1 157 ? -6.228 -10.507 9.137 1.00 96.06 157 VAL A CA 1
ATOM 1262 C C . VAL A 1 157 ? -4.887 -9.889 8.728 1.00 96.06 157 VAL A C 1
ATOM 1264 O O . VAL A 1 157 ? -4.665 -8.685 8.860 1.00 96.06 157 VAL A O 1
ATOM 1267 N N . THR A 1 158 ? -3.968 -10.713 8.228 1.00 95.69 158 THR A N 1
ATOM 1268 C CA . THR A 1 158 ? -2.589 -10.290 7.896 1.00 95.69 158 THR A CA 1
ATOM 1269 C C . THR A 1 158 ? -2.450 -9.605 6.536 1.00 95.69 158 THR A C 1
ATOM 1271 O O . THR A 1 158 ? -1.397 -9.043 6.228 1.00 95.69 158 THR A O 1
ATOM 1274 N N . LYS A 1 159 ? -3.486 -9.660 5.694 1.00 92.62 159 LYS A N 1
ATOM 1275 C CA . LYS A 1 159 ? -3.482 -9.148 4.316 1.00 92.62 159 LYS A CA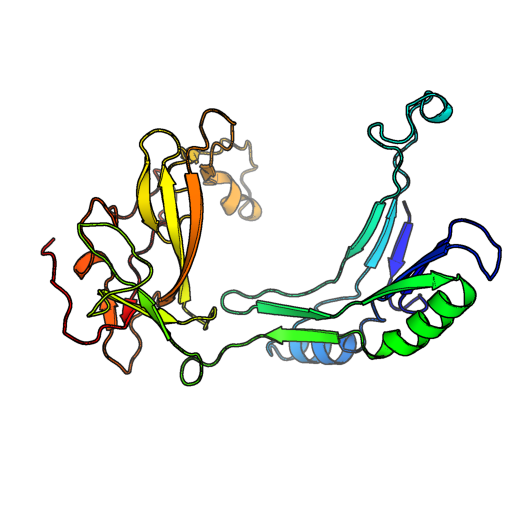 1
ATOM 1276 C C . LYS A 1 159 ? -4.765 -8.356 4.044 1.00 92.62 159 LYS A C 1
ATOM 1278 O O . LYS A 1 159 ? -5.765 -8.628 4.702 1.00 92.62 159 LYS A O 1
ATOM 1283 N N . PRO A 1 160 ? -4.779 -7.424 3.072 1.00 90.94 160 PRO A N 1
ATOM 1284 C CA . PRO A 1 160 ? -5.962 -6.626 2.746 1.00 90.94 160 PRO A CA 1
ATOM 1285 C C . PRO A 1 160 ? -7.015 -7.464 2.004 1.00 90.94 160 PRO A C 1
ATOM 1287 O O . PRO A 1 160 ? -7.169 -7.370 0.785 1.00 90.94 160 PRO A O 1
ATOM 1290 N N . VAL A 1 161 ? -7.722 -8.317 2.742 1.00 91.38 161 VAL A N 1
ATOM 1291 C CA . VAL A 1 161 ? -8.903 -9.047 2.265 1.00 91.38 161 VAL A CA 1
ATOM 1292 C C . VAL A 1 161 ? -9.995 -8.036 1.898 1.00 91.38 161 VAL A C 1
ATOM 1294 O O . VAL A 1 161 ? -10.099 -6.965 2.502 1.00 91.38 161 VAL A O 1
ATOM 1297 N N . SER A 1 162 ? -10.810 -8.345 0.888 1.00 89.12 162 SER A N 1
ATOM 1298 C CA . SER A 1 162 ? -11.901 -7.458 0.469 1.00 89.12 162 SER A CA 1
ATOM 1299 C C . SER A 1 162 ? -12.829 -7.126 1.646 1.00 89.12 162 SER A C 1
ATOM 1301 O O . SER A 1 162 ? -13.231 -8.014 2.389 1.00 89.12 162 SER A O 1
ATOM 1303 N N . GLY A 1 163 ? -13.179 -5.847 1.805 1.00 90.88 163 GLY A N 1
ATOM 1304 C CA . GLY A 1 163 ? -14.016 -5.376 2.917 1.00 90.88 163 GLY A CA 1
ATOM 1305 C C . GLY A 1 163 ? -13.261 -5.114 4.226 1.00 90.88 163 GLY A C 1
ATOM 1306 O O . GLY A 1 163 ? -13.898 -4.804 5.231 1.00 90.88 163 GLY A O 1
ATOM 1307 N N . THR A 1 164 ? -11.927 -5.203 4.224 1.00 93.62 164 THR A N 1
ATOM 1308 C CA . THR A 1 164 ? -11.092 -4.852 5.382 1.00 93.62 164 THR A CA 1
ATOM 1309 C C . THR A 1 164 ? -10.409 -3.493 5.232 1.00 93.62 164 THR A C 1
ATOM 1311 O O . THR A 1 164 ? -10.188 -3.009 4.119 1.00 93.62 164 THR A O 1
ATOM 1314 N N . MET A 1 165 ? -10.063 -2.880 6.364 1.00 93.75 165 MET A N 1
ATOM 1315 C CA . MET A 1 165 ? -9.314 -1.626 6.460 1.00 93.75 165 MET A CA 1
ATOM 1316 C C . MET A 1 165 ? -8.081 -1.816 7.351 1.00 93.75 165 MET A C 1
ATOM 1318 O O . MET A 1 165 ? -8.145 -2.576 8.321 1.00 93.75 165 MET A O 1
ATOM 1322 N N . PRO A 1 166 ? -6.948 -1.163 7.029 1.00 94.94 166 PRO A N 1
ATOM 1323 C CA . PRO A 1 166 ? -5.737 -1.279 7.827 1.00 94.94 166 PRO A CA 1
ATOM 1324 C C . PRO A 1 166 ? -5.929 -0.629 9.196 1.00 94.94 166 PRO A C 1
ATOM 1326 O O . PRO A 1 166 ? -6.529 0.440 9.303 1.00 94.94 166 PRO A O 1
ATOM 1329 N N . LEU A 1 167 ? -5.365 -1.258 10.221 1.00 96.88 167 LEU A N 1
ATOM 1330 C CA . LEU A 1 167 ? -5.338 -0.745 11.581 1.00 96.88 167 LEU A CA 1
ATOM 1331 C C . LEU A 1 167 ? -3.890 -0.471 11.988 1.00 96.88 167 LEU A C 1
ATOM 1333 O O . LEU A 1 167 ? -3.028 -1.351 11.925 1.00 96.88 167 LEU A O 1
ATOM 1337 N N . PHE A 1 168 ? -3.613 0.760 12.390 1.00 97.75 168 PHE A N 1
ATOM 1338 C CA . PHE A 1 168 ? -2.281 1.253 12.707 1.00 97.75 168 PHE A CA 1
ATOM 1339 C C . PHE A 1 168 ? -2.132 1.503 14.200 1.00 97.75 168 PHE A C 1
ATOM 1341 O O . PHE A 1 168 ? -3.085 1.904 14.862 1.00 97.75 168 PHE A O 1
ATOM 1348 N N . LEU A 1 169 ? -0.907 1.337 14.693 1.00 98.00 169 LEU A N 1
ATOM 1349 C CA . LEU A 1 169 ? -0.464 1.942 15.942 1.00 98.00 169 LEU A CA 1
ATOM 1350 C C . LEU A 1 169 ? 0.237 3.263 15.609 1.00 98.00 169 LEU A C 1
ATOM 1352 O O . LEU A 1 169 ? 1.230 3.277 14.867 1.00 98.00 169 LEU A O 1
ATOM 1356 N N . VAL A 1 170 ? -0.285 4.362 16.144 1.00 97.50 170 VAL A N 1
ATOM 1357 C CA . VAL A 1 170 ? 0.221 5.720 15.918 1.00 97.50 170 VAL A CA 1
ATOM 1358 C C . VAL A 1 170 ? 0.520 6.370 17.261 1.00 97.50 170 VAL A C 1
ATOM 1360 O O . VAL A 1 170 ? -0.282 6.298 18.183 1.00 97.50 170 VAL A O 1
ATOM 1363 N N . GLU A 1 171 ? 1.676 7.015 17.363 1.00 96.88 171 GLU A N 1
ATOM 1364 C CA . GLU A 1 171 ? 2.105 7.774 18.538 1.00 96.88 171 GLU A CA 1
ATOM 1365 C C . GLU A 1 171 ? 1.959 9.275 18.261 1.00 96.88 171 GLU A C 1
ATOM 1367 O O . GLU A 1 171 ? 2.333 9.757 17.189 1.00 96.88 171 GLU A O 1
ATOM 1372 N N . ASN A 1 172 ? 1.442 10.030 19.227 1.00 95.62 172 ASN A N 1
ATOM 1373 C CA . ASN A 1 172 ? 1.488 11.481 19.208 1.00 95.62 172 ASN A CA 1
ATOM 1374 C C . ASN A 1 172 ? 2.924 11.932 19.497 1.00 95.62 172 ASN A C 1
ATOM 1376 O O . ASN A 1 172 ? 3.438 11.721 20.595 1.00 95.62 172 ASN A O 1
ATOM 1380 N N . ALA A 1 173 ? 3.561 12.590 18.531 1.00 94.56 173 ALA A N 1
ATOM 1381 C CA . ALA A 1 173 ? 4.966 12.984 18.612 1.00 94.56 173 ALA A CA 1
ATOM 1382 C C . ALA A 1 173 ? 5.284 13.971 19.753 1.00 94.56 173 ALA A C 1
ATOM 1384 O O . ALA A 1 173 ? 6.439 14.073 20.160 1.00 94.56 173 ALA A O 1
ATOM 1385 N N . THR A 1 174 ? 4.283 14.691 20.270 1.00 93.88 174 THR A N 1
ATOM 1386 C CA . THR A 1 174 ? 4.458 15.676 21.347 1.00 93.88 174 THR A CA 1
ATOM 1387 C C . THR A 1 174 ? 4.183 15.077 22.727 1.00 93.88 174 THR A C 1
ATOM 1389 O O . THR A 1 174 ? 4.903 15.373 23.678 1.00 93.88 174 THR A O 1
ATOM 1392 N N . THR A 1 175 ? 3.146 14.244 22.860 1.00 94.50 175 THR A N 1
ATOM 1393 C CA . THR A 1 175 ? 2.707 13.718 24.168 1.00 94.50 175 THR A CA 1
ATOM 1394 C C . THR A 1 175 ? 3.177 12.292 24.447 1.00 94.50 175 THR A C 1
ATOM 1396 O O . THR A 1 175 ? 3.135 11.855 25.594 1.00 94.50 175 THR A O 1
ATOM 1399 N N . GLY A 1 176 ? 3.601 11.552 23.419 1.00 94.94 176 GLY A N 1
ATOM 1400 C CA . GLY A 1 176 ? 3.910 10.125 23.509 1.00 94.94 176 GLY A CA 1
ATOM 1401 C C . GLY A 1 176 ? 2.678 9.221 23.649 1.00 94.94 176 GLY A C 1
ATOM 1402 O O . GLY A 1 176 ? 2.838 8.025 23.875 1.00 94.94 176 GLY A O 1
ATOM 1403 N N . GLN A 1 177 ? 1.459 9.764 23.538 1.00 94.38 177 GLN A N 1
ATOM 1404 C CA . GLN A 1 177 ? 0.227 8.972 23.573 1.00 94.38 177 GLN A CA 1
ATOM 1405 C C . GLN A 1 177 ? 0.158 8.046 22.357 1.00 94.38 177 GLN A C 1
ATOM 1407 O O . GLN A 1 177 ? 0.290 8.509 21.227 1.00 94.38 177 GLN A O 1
ATOM 1412 N N . GLU A 1 178 ? -0.109 6.763 22.578 1.00 96.44 178 GLU A N 1
ATOM 1413 C CA . GLU A 1 178 ? -0.335 5.796 21.507 1.00 96.44 178 GLU A CA 1
ATOM 1414 C C . GLU A 1 178 ? -1.827 5.540 21.306 1.00 96.44 178 GLU A C 1
ATOM 1416 O O . GLU A 1 178 ? -2.577 5.434 22.273 1.00 96.44 178 GLU A O 1
ATOM 1421 N N . VAL A 1 179 ? -2.243 5.420 20.046 1.00 96.38 179 VAL A N 1
ATOM 1422 C CA . VAL A 1 179 ? -3.606 5.048 19.661 1.00 96.38 179 VAL A CA 1
ATOM 1423 C C . VAL A 1 179 ? -3.601 4.007 18.552 1.00 96.38 179 VAL A C 1
ATOM 1425 O O . VAL A 1 179 ? -2.738 3.991 17.668 1.00 96.38 179 VAL A O 1
ATOM 1428 N N . VAL A 1 180 ? -4.609 3.150 18.595 1.00 96.81 180 VAL A N 1
ATOM 1429 C CA . VAL A 1 180 ? -4.987 2.210 17.550 1.00 96.81 180 VAL A CA 1
ATOM 1430 C C . VAL A 1 180 ? -6.008 2.906 16.648 1.00 96.81 180 VAL A C 1
ATOM 1432 O O . VAL A 1 180 ? -6.985 3.463 17.136 1.00 96.81 180 VAL A O 1
ATOM 1435 N N . THR A 1 181 ? -5.781 2.952 15.335 1.00 95.50 181 THR A N 1
ATOM 1436 C CA . THR A 1 181 ? -6.606 3.775 14.429 1.00 95.50 181 THR A CA 1
ATOM 1437 C C . THR A 1 181 ? -6.537 3.313 12.977 1.00 95.50 181 THR A C 1
ATOM 1439 O O . THR A 1 181 ? -5.517 2.790 12.536 1.00 95.50 181 THR A O 1
ATOM 1442 N N . THR A 1 182 ? -7.598 3.541 12.201 1.00 94.50 182 THR A N 1
ATOM 1443 C CA . THR A 1 182 ? -7.566 3.415 10.730 1.00 94.50 182 THR A CA 1
ATOM 1444 C C . THR A 1 182 ? -7.093 4.692 10.027 1.00 94.50 182 THR A C 1
ATOM 1446 O O . THR A 1 182 ? -6.797 4.661 8.834 1.00 94.50 182 THR A O 1
ATOM 1449 N N . ASP A 1 183 ? -6.991 5.806 10.758 1.00 92.81 183 ASP A N 1
ATOM 1450 C CA . ASP A 1 183 ? -6.465 7.085 10.278 1.00 92.81 183 ASP A CA 1
ATOM 1451 C C . ASP A 1 183 ? -4.983 7.236 10.680 1.00 92.81 183 ASP A C 1
ATOM 1453 O O . ASP A 1 183 ? -4.702 7.501 11.854 1.00 92.81 183 ASP A O 1
ATOM 1457 N N . PRO A 1 184 ? -4.017 7.099 9.750 1.00 92.06 184 PRO A N 1
ATOM 1458 C CA . PRO A 1 184 ? -2.595 7.255 10.063 1.00 92.06 184 PRO A CA 1
ATOM 1459 C C . PRO A 1 184 ? -2.200 8.698 10.425 1.00 92.06 184 PRO A C 1
ATOM 1461 O O . PRO A 1 184 ? -1.080 8.917 10.886 1.00 92.06 184 PRO A O 1
ATOM 1464 N N . TYR A 1 185 ? -3.099 9.666 10.229 1.00 91.94 185 TYR A N 1
ATOM 1465 C CA . TYR A 1 185 ? -2.913 11.088 10.506 1.00 91.94 185 TYR A CA 1
ATOM 1466 C C . TYR A 1 185 ? -3.850 11.591 11.615 1.00 91.94 185 TYR A C 1
ATOM 1468 O O . TYR A 1 185 ? -4.148 12.781 11.679 1.00 91.94 185 TYR A O 1
ATOM 1476 N N . ILE A 1 186 ? -4.292 10.707 12.516 1.00 91.00 186 ILE A N 1
ATOM 1477 C CA . ILE A 1 186 ? -5.251 11.011 13.594 1.00 91.00 186 ILE A CA 1
ATOM 1478 C C . ILE A 1 186 ? -4.864 12.220 14.472 1.00 91.00 186 ILE A C 1
ATOM 1480 O O . ILE A 1 186 ? -5.742 12.911 14.984 1.00 91.00 186 ILE A O 1
ATOM 1484 N N . PHE A 1 187 ? -3.564 12.504 14.634 1.00 92.19 187 PHE A N 1
ATOM 1485 C CA . PHE A 1 187 ? -3.050 13.652 15.397 1.00 92.19 187 PHE A CA 1
ATOM 1486 C C . PHE A 1 187 ? -2.682 14.861 14.527 1.00 92.19 187 PHE A C 1
ATOM 1488 O O . PHE A 1 187 ? -2.029 15.790 15.007 1.00 92.19 187 PHE A O 1
ATOM 1495 N N . VAL A 1 188 ? -3.045 14.852 13.245 1.00 91.38 188 VAL A N 1
ATOM 1496 C CA . VAL A 1 188 ? -2.838 15.983 12.340 1.00 91.38 188 VAL A CA 1
ATOM 1497 C C . VAL A 1 188 ? -4.145 16.769 12.230 1.00 91.38 188 VAL A C 1
ATOM 1499 O O . VAL A 1 188 ? -5.182 16.182 11.912 1.00 91.38 188 VAL A O 1
ATOM 1502 N N . PRO A 1 189 ? -4.132 18.093 12.469 1.00 88.56 189 PRO A N 1
ATOM 1503 C CA . PRO A 1 189 ? -5.316 18.917 12.290 1.00 88.56 189 PRO A CA 1
ATOM 1504 C C . PRO A 1 189 ? -5.879 18.778 10.877 1.00 88.56 189 PRO A C 1
ATOM 1506 O O . PRO A 1 189 ? -5.145 18.844 9.890 1.00 88.56 189 PRO A O 1
ATOM 1509 N N . GLN A 1 190 ? -7.192 18.611 10.794 1.00 85.19 190 GLN A N 1
ATOM 1510 C CA . GLN A 1 190 ? -7.919 18.632 9.537 1.00 85.19 190 GLN A CA 1
ATOM 1511 C C . GLN A 1 190 ? -8.482 20.028 9.289 1.00 85.19 190 GLN A C 1
ATOM 1513 O O . GLN A 1 190 ? -9.060 20.645 10.186 1.00 85.19 190 GLN A O 1
ATOM 1518 N N . GLU A 1 191 ? -8.355 20.512 8.059 1.00 85.06 191 GLU A N 1
ATOM 1519 C CA . GLU A 1 191 ? -8.915 21.788 7.631 1.00 85.06 191 GLU A CA 1
ATOM 1520 C C . GLU A 1 191 ? -9.763 21.620 6.372 1.00 85.06 191 GLU A C 1
ATOM 1522 O O . GLU A 1 191 ? -9.455 20.832 5.473 1.00 85.06 191 GLU A O 1
ATOM 1527 N N . LYS A 1 192 ? -10.868 22.371 6.310 1.00 84.75 192 LYS A N 1
ATOM 1528 C CA . LYS A 1 192 ? -11.656 22.460 5.085 1.00 84.75 192 LYS A CA 1
ATOM 1529 C C . LYS A 1 192 ? -10.813 23.160 4.026 1.00 84.75 192 LYS A C 1
ATOM 1531 O O . LYS A 1 192 ? -10.366 24.290 4.220 1.00 84.75 192 LYS A O 1
ATOM 1536 N N . MET A 1 193 ? -10.663 22.507 2.887 1.00 82.94 193 MET A N 1
ATOM 1537 C CA . MET A 1 193 ? -9.986 23.075 1.740 1.00 82.94 193 MET A CA 1
ATOM 1538 C C . MET A 1 193 ? -10.925 24.059 1.044 1.00 82.94 193 MET A C 1
ATOM 1540 O O . MET A 1 193 ? -11.941 23.680 0.460 1.00 82.94 193 MET A O 1
ATOM 1544 N N . ASN A 1 194 ? -10.587 25.344 1.102 1.00 81.25 194 ASN A N 1
ATOM 1545 C CA . ASN A 1 194 ? -11.346 26.404 0.441 1.00 81.25 194 ASN A CA 1
ATOM 1546 C C . ASN A 1 194 ? -10.889 26.558 -1.012 1.00 81.25 194 ASN A C 1
ATOM 1548 O O . ASN A 1 194 ? -10.313 27.575 -1.394 1.00 81.25 194 ASN A O 1
ATOM 1552 N N . TYR A 1 195 ? -11.114 25.526 -1.823 1.00 82.44 195 TYR A N 1
ATOM 1553 C CA . TYR A 1 195 ? -10.864 25.630 -3.254 1.00 82.44 195 TYR A CA 1
ATOM 1554 C C . TYR A 1 195 ? -11.953 26.480 -3.916 1.00 82.44 195 TYR A C 1
ATOM 1556 O O . TYR A 1 195 ? -13.146 26.199 -3.783 1.00 82.44 195 TYR A O 1
ATOM 1564 N N . GLU A 1 196 ? -11.545 27.490 -4.681 1.00 85.69 196 GLU A N 1
ATOM 1565 C CA . GLU A 1 196 ? -12.438 28.238 -5.569 1.00 85.69 196 GLU A CA 1
ATOM 1566 C C . GLU A 1 196 ? -12.776 27.376 -6.794 1.00 85.69 196 GLU A C 1
ATOM 1568 O O . GLU A 1 196 ? -12.209 27.531 -7.876 1.00 85.69 196 GLU A O 1
ATOM 1573 N N . VAL A 1 197 ? -13.666 26.397 -6.609 1.00 85.06 197 VAL A N 1
ATOM 1574 C CA . VAL A 1 197 ? -14.079 25.489 -7.685 1.00 85.06 197 VAL A CA 1
ATOM 1575 C C . VAL A 1 197 ? -15.370 25.944 -8.370 1.00 85.06 197 VAL A C 1
ATOM 1577 O O . VAL A 1 197 ? -16.303 26.392 -7.695 1.00 85.06 197 VAL A O 1
ATOM 1580 N N . PRO A 1 198 ? -15.475 25.797 -9.706 1.00 85.88 198 PRO A N 1
ATOM 1581 C CA . PRO A 1 198 ? -16.697 26.116 -10.439 1.00 85.88 198 PRO A CA 1
ATOM 1582 C C . PRO A 1 198 ? -17.940 25.360 -9.937 1.00 85.88 198 PRO A C 1
ATOM 1584 O O . PRO A 1 198 ? -17.858 24.278 -9.351 1.00 85.88 198 PRO A O 1
ATOM 1587 N N . ALA A 1 199 ? -19.124 25.914 -10.209 1.00 81.88 199 ALA A N 1
ATOM 1588 C CA . ALA A 1 199 ? -20.419 25.276 -9.959 1.00 81.88 199 ALA A CA 1
ATOM 1589 C C . ALA A 1 199 ? -20.743 24.207 -11.023 1.00 81.88 199 ALA A C 1
ATOM 1591 O O . ALA A 1 199 ? -21.652 24.374 -11.829 1.00 81.88 199 ALA A O 1
ATOM 1592 N N . ASP A 1 200 ? -19.961 23.129 -11.045 1.00 85.50 200 ASP A N 1
ATOM 1593 C CA . ASP A 1 200 ? -20.127 21.980 -11.944 1.00 85.50 200 ASP A CA 1
ATOM 1594 C C . ASP A 1 200 ? -20.031 20.682 -11.112 1.00 85.50 200 ASP A C 1
ATOM 1596 O O . ASP A 1 200 ? -19.103 20.582 -10.301 1.00 85.50 200 ASP A O 1
ATOM 1600 N N . PRO A 1 201 ? -20.946 19.701 -11.290 1.00 84.44 201 PRO A N 1
ATOM 1601 C CA . PRO A 1 201 ? -20.963 18.449 -10.521 1.00 84.44 201 PRO A CA 1
ATOM 1602 C C . PRO A 1 201 ? -19.643 17.674 -10.538 1.00 84.44 201 PRO A C 1
ATOM 1604 O O . PRO A 1 201 ? -19.309 16.975 -9.582 1.00 84.44 201 PRO A O 1
ATOM 1607 N N . LYS A 1 202 ? -18.826 17.829 -11.590 1.00 82.62 202 LYS A N 1
ATOM 1608 C CA . LYS A 1 202 ? -17.496 17.197 -11.640 1.00 82.62 202 LYS A CA 1
ATOM 1609 C C . LYS A 1 202 ? -16.550 17.696 -10.542 1.00 82.62 202 LYS A C 1
ATOM 1611 O O . LYS A 1 202 ? -15.527 17.060 -10.294 1.00 82.62 202 LYS A O 1
ATOM 1616 N N . PHE A 1 203 ? -16.867 18.831 -9.911 1.00 80.56 203 PHE A N 1
ATOM 1617 C CA . PHE A 1 203 ? -16.076 19.420 -8.837 1.00 80.56 203 PHE A CA 1
ATOM 1618 C C . PHE A 1 203 ? -16.648 19.205 -7.431 1.00 80.56 203 PHE A C 1
ATOM 1620 O O . PHE A 1 203 ? -16.073 19.721 -6.470 1.00 80.56 203 PHE A O 1
ATOM 1627 N N . ASP A 1 204 ? -17.735 18.447 -7.270 1.00 80.06 204 ASP A N 1
ATOM 1628 C CA . ASP A 1 204 ? -18.368 18.258 -5.956 1.00 80.06 204 ASP A CA 1
ATOM 1629 C C . ASP A 1 204 ? -17.406 17.653 -4.921 1.00 80.06 204 ASP A C 1
ATOM 1631 O O . ASP A 1 204 ? -17.382 18.089 -3.768 1.00 80.06 204 ASP A O 1
ATOM 1635 N N . ASN A 1 205 ? -16.509 16.764 -5.364 1.00 73.12 205 ASN A N 1
ATOM 1636 C CA . ASN A 1 205 ? -15.454 16.174 -4.532 1.00 73.12 205 ASN A CA 1
ATOM 1637 C C . ASN A 1 205 ? -14.466 17.210 -3.966 1.00 73.12 205 ASN A C 1
ATOM 1639 O O . ASN A 1 205 ? -13.878 16.986 -2.913 1.00 73.12 205 ASN A O 1
ATOM 1643 N N . TYR A 1 206 ? -14.274 18.342 -4.646 1.00 80.12 206 TYR A N 1
ATOM 1644 C CA . TYR A 1 206 ? -13.356 19.398 -4.209 1.00 80.12 206 TYR A CA 1
ATOM 1645 C C . TYR A 1 206 ? -14.054 20.443 -3.336 1.00 80.12 206 TYR A C 1
ATOM 1647 O O . TYR A 1 206 ? -13.424 21.035 -2.467 1.00 80.12 206 TYR A O 1
ATOM 1655 N N . ARG A 1 207 ? -15.362 20.656 -3.531 1.00 79.75 207 ARG A N 1
ATOM 1656 C CA . ARG A 1 207 ? -16.152 21.661 -2.796 1.00 79.75 207 ARG A CA 1
ATOM 1657 C C . ARG A 1 207 ? -16.205 21.386 -1.289 1.00 79.75 207 ARG A C 1
ATOM 1659 O O . ARG A 1 207 ? -16.258 22.318 -0.486 1.00 79.75 207 ARG A O 1
ATOM 1666 N N . ASN A 1 208 ? -16.200 20.106 -0.928 1.00 75.50 208 ASN A N 1
ATOM 1667 C CA . ASN A 1 208 ? -16.244 19.631 0.454 1.00 75.50 208 ASN A CA 1
ATOM 1668 C C . ASN A 1 208 ? -14.944 18.936 0.870 1.00 75.50 208 ASN A C 1
ATOM 1670 O O . ASN A 1 208 ? -14.946 18.180 1.839 1.00 75.50 208 ASN A O 1
ATOM 1674 N N . ALA A 1 209 ? -13.851 19.165 0.138 1.00 82.06 209 ALA A N 1
ATOM 1675 C CA . ALA A 1 209 ? -12.580 18.546 0.461 1.00 82.06 209 ALA A CA 1
ATOM 1676 C C . ALA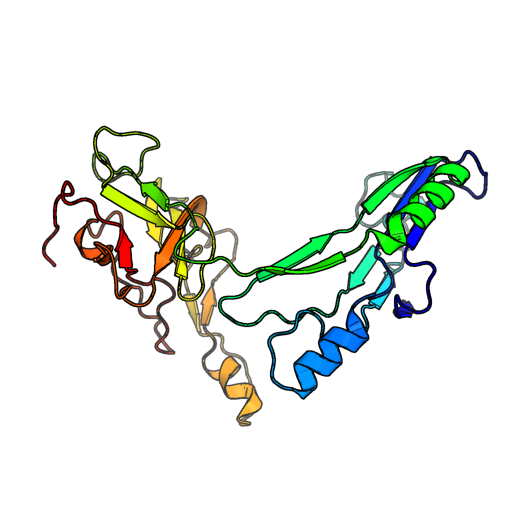 A 1 209 ? -12.101 19.006 1.844 1.00 82.06 209 ALA A C 1
ATOM 1678 O O . ALA A 1 209 ? -12.109 20.193 2.175 1.00 82.06 209 ALA A O 1
ATOM 1679 N N . VAL A 1 210 ? -11.665 18.041 2.640 1.00 82.06 210 VAL A N 1
ATOM 1680 C CA . VAL A 1 210 ? -10.960 18.242 3.901 1.00 82.06 210 VAL A CA 1
ATOM 1681 C C . VAL A 1 210 ? -9.571 17.658 3.703 1.00 82.06 210 VAL A C 1
ATOM 1683 O O . VAL A 1 210 ? -9.431 16.593 3.099 1.00 82.06 210 VAL A O 1
ATOM 1686 N N . GLY A 1 211 ? -8.542 18.361 4.158 1.00 84.25 211 GLY A N 1
ATOM 1687 C CA . GLY A 1 211 ? -7.183 17.839 4.119 1.00 84.25 211 GLY A CA 1
ATOM 1688 C C . GLY A 1 211 ? -6.483 17.975 5.456 1.00 84.25 211 GLY A C 1
ATOM 1689 O O . GLY A 1 211 ? -6.912 18.720 6.333 1.00 84.25 211 GLY A O 1
ATOM 1690 N N . TYR A 1 212 ? -5.405 17.216 5.593 1.00 88.25 212 TYR A N 1
ATOM 1691 C CA . TYR A 1 212 ? -4.534 17.262 6.754 1.00 88.25 212 TYR A CA 1
ATOM 1692 C C . TYR A 1 212 ? -3.522 18.393 6.608 1.00 88.25 212 TYR A C 1
ATOM 1694 O O . TYR A 1 212 ? -2.897 18.562 5.556 1.00 88.25 212 TYR A O 1
ATOM 1702 N N . ASP A 1 213 ? -3.324 19.136 7.686 1.00 88.88 213 ASP A N 1
ATOM 1703 C CA . ASP A 1 213 ? -2.322 20.183 7.766 1.00 88.88 213 ASP A CA 1
ATOM 1704 C C . ASP A 1 213 ? -0.928 19.586 8.012 1.00 88.88 213 ASP A C 1
ATOM 1706 O O . ASP A 1 213 ? -0.456 19.454 9.142 1.00 88.88 213 ASP A O 1
ATOM 1710 N N . MET A 1 214 ? -0.265 19.203 6.921 1.00 89.50 214 MET A N 1
ATOM 1711 C CA . MET A 1 214 ? 1.012 18.478 6.935 1.00 89.50 214 MET A CA 1
ATOM 1712 C C . MET A 1 214 ? 2.243 19.354 7.238 1.00 89.50 214 MET A C 1
ATOM 1714 O O . MET A 1 214 ? 3.375 18.909 7.027 1.00 89.50 214 MET A O 1
ATOM 1718 N N . ARG A 1 215 ? 2.065 20.600 7.698 1.00 89.75 215 ARG A N 1
ATOM 1719 C CA . ARG A 1 215 ? 3.191 21.454 8.116 1.00 89.75 215 ARG A CA 1
ATOM 1720 C C . ARG A 1 215 ? 3.967 20.798 9.264 1.00 89.75 215 ARG A C 1
ATOM 1722 O O . ARG A 1 215 ? 3.399 20.085 10.088 1.00 89.75 215 ARG A O 1
ATOM 1729 N N . VAL A 1 216 ? 5.281 21.031 9.304 1.00 80.25 216 VAL A N 1
ATOM 1730 C CA . VAL A 1 216 ? 6.221 20.329 10.206 1.00 80.25 216 VAL A CA 1
ATOM 1731 C C . VAL A 1 216 ? 5.836 20.464 11.684 1.00 80.25 216 VAL A C 1
ATOM 1733 O O . VAL A 1 216 ? 6.009 19.520 12.443 1.00 80.25 216 VAL A O 1
ATOM 1736 N N . ASP A 1 217 ? 5.279 21.604 12.085 1.00 87.50 217 ASP A N 1
ATOM 1737 C CA . ASP A 1 217 ? 4.834 21.909 13.451 1.00 87.50 217 ASP A CA 1
ATOM 1738 C C . ASP A 1 217 ? 3.454 21.325 13.809 1.00 87.50 217 ASP A C 1
ATOM 1740 O O . ASP A 1 217 ? 3.037 21.377 14.966 1.00 87.50 217 ASP A O 1
ATOM 1744 N N . LYS A 1 218 ? 2.737 20.771 12.828 1.00 87.38 218 LYS A N 1
ATOM 1745 C CA . LYS A 1 218 ? 1.356 20.288 12.977 1.00 87.38 218 LYS A CA 1
ATOM 1746 C C . LYS A 1 218 ? 1.190 18.802 12.706 1.00 87.38 218 LYS A C 1
ATOM 1748 O O . LYS A 1 218 ? 0.216 18.202 13.163 1.00 87.38 218 LYS A O 1
ATOM 1753 N N . ASN A 1 219 ? 2.148 18.190 12.018 1.00 91.06 219 ASN A N 1
ATOM 1754 C CA . ASN A 1 219 ? 2.175 16.751 11.840 1.00 91.06 219 ASN A CA 1
ATOM 1755 C C . ASN A 1 219 ? 2.685 16.046 13.107 1.00 91.06 219 ASN A C 1
ATOM 1757 O O . ASN A 1 219 ? 3.862 15.709 13.219 1.00 91.06 219 ASN A O 1
ATOM 1761 N N . ASN A 1 220 ? 1.773 15.794 14.046 1.00 92.88 220 ASN A N 1
ATOM 1762 C CA . ASN A 1 220 ? 2.082 15.082 15.286 1.00 92.88 220 ASN A CA 1
ATOM 1763 C C . ASN A 1 220 ? 1.842 13.567 15.204 1.00 92.88 220 ASN A C 1
ATOM 1765 O O . ASN A 1 220 ? 1.933 12.895 16.226 1.00 92.88 220 ASN A O 1
ATOM 1769 N N . SER A 1 221 ? 1.537 13.006 14.028 1.00 93.88 221 SER A N 1
ATOM 1770 C CA . SER A 1 221 ? 1.308 11.561 13.889 1.00 93.88 221 SER A CA 1
ATOM 1771 C C . SER A 1 221 ? 2.604 10.835 13.546 1.00 93.88 221 SER A C 1
ATOM 1773 O O . SER A 1 221 ? 3.106 10.917 12.423 1.00 93.88 221 SER A O 1
ATOM 1775 N N . ARG A 1 222 ? 3.142 10.080 14.505 1.00 95.19 222 ARG A N 1
ATOM 1776 C CA . ARG A 1 222 ? 4.287 9.195 14.290 1.00 95.19 222 ARG A CA 1
ATOM 1777 C C . ARG A 1 222 ? 3.797 7.769 14.066 1.00 95.19 222 ARG A C 1
ATOM 1779 O O . ARG A 1 222 ? 3.353 7.094 14.993 1.00 95.19 222 ARG A O 1
ATOM 1786 N N . TRP A 1 223 ? 3.912 7.293 12.829 1.00 94.62 223 TRP A N 1
ATOM 1787 C CA . TRP A 1 223 ? 3.589 5.908 12.493 1.00 94.62 223 TRP A CA 1
ATOM 1788 C C . TRP A 1 223 ? 4.559 4.948 13.193 1.00 94.62 223 TRP A C 1
ATOM 1790 O O . TRP A 1 223 ? 5.774 5.044 12.999 1.00 94.62 223 TRP A O 1
ATOM 1800 N N . LYS A 1 224 ? 4.026 4.030 14.007 1.00 96.44 224 LYS A N 1
ATOM 1801 C CA . LYS A 1 224 ? 4.821 2.985 14.668 1.00 96.44 224 LYS A CA 1
ATOM 1802 C C . LYS A 1 224 ? 4.824 1.718 13.826 1.00 96.44 224 LYS A C 1
ATOM 1804 O O . LYS A 1 224 ? 5.893 1.230 13.469 1.00 96.44 224 LYS A O 1
ATOM 1809 N N . ARG A 1 225 ? 3.632 1.192 13.515 1.00 96.69 225 ARG A N 1
ATOM 1810 C CA . ARG A 1 225 ? 3.455 -0.008 12.684 1.00 96.69 225 ARG A CA 1
ATOM 1811 C C . ARG A 1 225 ? 2.017 -0.208 12.206 1.00 96.69 225 ARG A C 1
ATOM 1813 O O . ARG A 1 225 ? 1.072 0.328 12.780 1.00 96.69 225 ARG A O 1
ATOM 1820 N N . LEU A 1 226 ? 1.868 -1.056 11.191 1.00 97.69 226 LEU A N 1
ATOM 1821 C CA . LEU A 1 226 ? 0.611 -1.717 10.840 1.00 97.69 226 LEU A CA 1
ATOM 1822 C C . LEU A 1 226 ? 0.396 -2.901 11.794 1.00 97.69 226 LEU A C 1
ATOM 1824 O O . LEU A 1 226 ? 1.293 -3.728 11.939 1.00 97.69 226 LEU A O 1
ATOM 1828 N N . LEU A 1 227 ? -0.776 -2.981 12.423 1.00 97.75 227 LEU A N 1
ATOM 1829 C CA . LEU A 1 227 ? -1.165 -4.107 13.281 1.00 97.75 227 LEU A CA 1
ATOM 1830 C C . LEU A 1 227 ? -1.801 -5.242 12.469 1.00 97.75 227 LEU A C 1
ATOM 1832 O O . LEU A 1 227 ? -1.634 -6.409 12.797 1.00 97.75 227 LEU A O 1
ATOM 1836 N N . GLY A 1 228 ? -2.514 -4.899 11.397 1.00 97.12 228 GLY A N 1
ATOM 1837 C CA . GLY A 1 228 ? -3.213 -5.836 10.521 1.00 97.12 228 GLY A CA 1
ATOM 1838 C C . GLY A 1 228 ? -4.404 -5.151 9.862 1.00 97.12 228 GLY A C 1
ATOM 1839 O O . GLY A 1 228 ? -4.428 -3.923 9.756 1.00 97.12 228 GLY A O 1
ATOM 1840 N N . TYR A 1 229 ? -5.397 -5.931 9.442 1.00 96.44 229 TYR A N 1
ATOM 1841 C CA . TYR A 1 229 ? -6.630 -5.409 8.860 1.00 96.44 229 TYR A CA 1
ATOM 1842 C 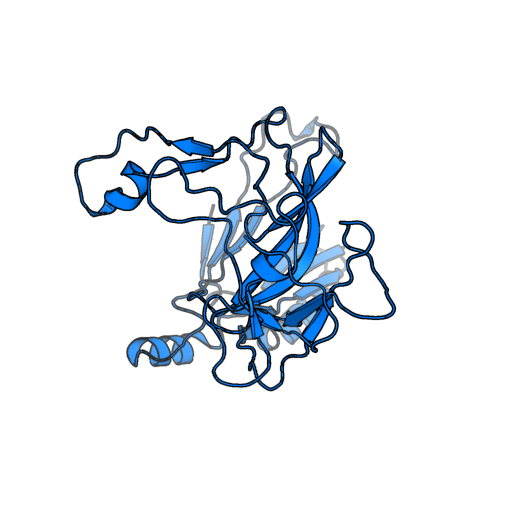C . TYR A 1 229 ? -7.861 -5.949 9.601 1.00 96.44 229 TYR A C 1
ATOM 1844 O O . TYR A 1 229 ? -7.933 -7.136 9.925 1.00 96.44 229 TYR A O 1
ATOM 1852 N N . GLY A 1 230 ? -8.820 -5.067 9.881 1.00 96.19 230 GLY A N 1
ATOM 1853 C CA . GLY A 1 230 ? -10.123 -5.409 10.464 1.00 96.19 230 GLY A CA 1
ATOM 1854 C C . GLY A 1 230 ? -11.239 -5.246 9.436 1.00 96.19 230 GLY A C 1
ATOM 1855 O O . GLY A 1 230 ? -11.079 -4.503 8.467 1.00 96.19 230 GLY A O 1
ATOM 1856 N N . TYR A 1 231 ? -12.365 -5.929 9.622 1.00 95.56 231 TYR A N 1
ATOM 1857 C CA . TYR A 1 231 ? -13.488 -5.859 8.686 1.00 95.56 231 TYR A CA 1
ATOM 1858 C C . TYR A 1 231 ? -14.355 -4.622 8.933 1.00 95.56 231 TYR A C 1
ATOM 1860 O O . TYR A 1 231 ? -14.629 -4.254 10.072 1.00 95.56 231 TYR A O 1
ATOM 1868 N N . VAL A 1 232 ? -14.814 -3.979 7.861 1.00 93.88 232 VAL A N 1
ATOM 1869 C CA . VAL A 1 232 ? -15.766 -2.859 7.954 1.00 93.88 232 VAL A CA 1
ATOM 1870 C C . VAL A 1 232 ? -17.148 -3.366 8.383 1.00 93.88 232 VAL A C 1
ATOM 1872 O O . VAL A 1 232 ? -17.764 -2.810 9.293 1.00 93.88 232 VAL A O 1
ATOM 1875 N N . GLU A 1 233 ? -17.582 -4.472 7.775 1.00 94.56 233 GLU A N 1
ATOM 1876 C CA . GLU A 1 233 ? -18.834 -5.175 8.072 1.00 94.56 233 GLU A CA 1
ATOM 1877 C C . GLU A 1 233 ? -18.569 -6.474 8.832 1.00 94.56 233 GLU A C 1
ATOM 1879 O O . GLU A 1 233 ? -17.514 -7.083 8.665 1.00 94.56 233 GLU A O 1
ATOM 1884 N N . LYS A 1 234 ? -19.521 -6.920 9.658 1.00 95.56 234 LYS A N 1
ATOM 1885 C CA . LYS A 1 234 ? -19.352 -8.158 10.426 1.00 95.56 234 LYS A CA 1
ATOM 1886 C C . LYS A 1 234 ? -19.287 -9.359 9.472 1.00 95.56 234 LYS A C 1
ATOM 1888 O O . LYS A 1 234 ? -20.231 -9.535 8.700 1.00 95.56 234 LYS A O 1
ATOM 1893 N N . PRO A 1 235 ? -18.251 -10.213 9.541 1.00 93.25 235 PRO A N 1
ATOM 1894 C CA . PRO A 1 235 ? -18.250 -11.481 8.815 1.00 93.25 235 PRO A CA 1
ATOM 1895 C C . PRO A 1 235 ? -19.415 -12.391 9.239 1.00 93.25 235 PRO A C 1
ATOM 1897 O O . PRO A 1 235 ? -19.813 -12.398 10.404 1.00 93.25 235 PRO A O 1
ATOM 1900 N N . GLU A 1 236 ? -19.956 -13.175 8.299 1.00 90.00 236 GLU A N 1
ATOM 1901 C CA . GLU A 1 236 ? -21.080 -14.095 8.562 1.00 90.00 236 GLU A CA 1
ATOM 1902 C C . GLU A 1 236 ? -20.698 -15.258 9.489 1.00 90.00 236 GLU A C 1
ATOM 1904 O O . GLU A 1 236 ? -21.541 -15.774 10.222 1.00 90.00 236 GLU A O 1
ATOM 1909 N N . ALA A 1 237 ? -19.428 -15.663 9.456 1.00 86.50 237 ALA A N 1
ATOM 1910 C CA . ALA A 1 237 ? -18.886 -16.771 10.227 1.00 86.50 237 ALA A CA 1
ATOM 1911 C C . ALA A 1 237 ? -17.706 -16.319 11.096 1.00 86.50 237 ALA A C 1
ATOM 1913 O O . ALA A 1 237 ? -16.949 -15.423 10.721 1.00 86.50 237 ALA A O 1
ATOM 1914 N N . GLY A 1 238 ? -17.529 -17.000 12.229 1.00 86.94 238 GLY A N 1
ATOM 1915 C CA . GLY A 1 238 ? -16.481 -16.723 13.208 1.00 86.94 238 GLY A CA 1
ATOM 1916 C C . GLY A 1 238 ? -16.900 -15.731 14.293 1.00 86.94 238 GLY A C 1
ATOM 1917 O O . GLY A 1 238 ? -17.926 -15.053 14.202 1.00 86.94 238 GLY A O 1
ATOM 1918 N N . ASP A 1 239 ? -16.075 -15.654 15.331 1.00 92.44 239 ASP A N 1
ATOM 1919 C CA . ASP A 1 239 ? -16.310 -14.795 16.485 1.00 92.44 239 ASP A CA 1
ATOM 1920 C C . ASP A 1 239 ? -15.665 -13.426 16.255 1.00 92.44 239 ASP A C 1
ATOM 1922 O O . ASP A 1 239 ? -14.452 -13.244 16.379 1.00 92.44 239 ASP A O 1
ATOM 1926 N N . PHE A 1 240 ? -16.502 -12.458 15.877 1.00 95.50 240 PHE A N 1
ATOM 1927 C CA . PHE A 1 240 ? -16.103 -11.076 15.621 1.00 95.50 240 PHE A CA 1
ATOM 1928 C C . PHE A 1 240 ? -16.850 -10.100 16.525 1.00 95.50 240 PHE A C 1
ATOM 1930 O O . PHE A 1 240 ? -18.071 -10.196 16.698 1.00 95.50 240 PHE A O 1
ATOM 1937 N N . VAL A 1 241 ? -16.117 -9.107 17.019 1.00 96.12 241 VAL A N 1
ATOM 1938 C CA . VAL A 1 241 ? -16.610 -8.032 17.889 1.00 96.12 241 VAL A CA 1
ATOM 1939 C C . VAL A 1 241 ? -16.124 -6.673 17.379 1.00 96.12 241 VAL A C 1
ATOM 1941 O O . VAL A 1 241 ? -15.126 -6.603 16.659 1.00 96.12 241 VAL A O 1
ATOM 1944 N N . ARG A 1 242 ? -16.840 -5.594 17.713 1.00 95.81 242 ARG A N 1
ATOM 1945 C CA . ARG A 1 242 ? -16.385 -4.224 17.441 1.00 95.81 242 ARG A CA 1
ATOM 1946 C C . ARG A 1 242 ? -15.165 -3.896 18.298 1.00 95.81 242 ARG A C 1
ATOM 1948 O O . ARG A 1 242 ? -15.145 -4.203 19.488 1.00 95.81 242 ARG A O 1
ATOM 1955 N N . LEU A 1 243 ? -14.168 -3.259 17.696 1.00 94.88 243 LEU A N 1
ATOM 1956 C CA . LEU A 1 243 ? -12.914 -2.910 18.358 1.00 94.88 243 LEU A CA 1
ATOM 1957 C C . LEU A 1 243 ? -13.127 -1.971 19.555 1.00 94.88 243 LEU A C 1
ATOM 1959 O O . LEU A 1 243 ? -12.468 -2.134 20.581 1.00 94.88 243 LEU A O 1
ATOM 1963 N N . SER A 1 244 ? -14.090 -1.053 19.451 1.00 93.81 244 SER A N 1
ATOM 1964 C CA . SER A 1 244 ? -14.504 -0.149 20.535 1.00 93.81 244 SER A CA 1
ATOM 1965 C C . SER A 1 244 ? -14.960 -0.859 21.814 1.00 93.81 244 SER A C 1
ATOM 1967 O O . SER A 1 244 ? -14.843 -0.291 22.892 1.00 93.81 244 SER A O 1
ATOM 1969 N N . GLN A 1 245 ? -15.428 -2.108 21.722 1.00 94.25 245 GLN A N 1
ATOM 1970 C CA . GLN A 1 245 ? -15.856 -2.889 22.889 1.00 94.25 245 GLN A CA 1
ATOM 1971 C C . GLN A 1 245 ? -14.678 -3.525 23.635 1.00 94.25 245 GLN A C 1
ATOM 1973 O O . GLN A 1 245 ? -14.836 -3.960 24.773 1.00 94.25 245 GLN A O 1
ATOM 1978 N N . LEU A 1 246 ? -13.510 -3.614 22.994 1.00 93.75 246 LEU A N 1
ATOM 1979 C CA . LEU A 1 246 ? -12.323 -4.277 23.537 1.00 93.75 246 LEU A CA 1
ATOM 1980 C C . LEU A 1 246 ? -11.258 -3.301 24.026 1.00 93.75 246 LEU A C 1
ATOM 1982 O O . LEU A 1 246 ? -10.406 -3.677 24.826 1.00 93.75 246 LEU A O 1
ATOM 1986 N N . LEU A 1 247 ? -11.268 -2.067 23.522 1.00 93.38 247 LEU A N 1
ATOM 1987 C CA . LEU A 1 247 ? -10.269 -1.055 23.837 1.00 93.38 247 LEU A CA 1
ATOM 1988 C C . LEU A 1 247 ? -10.924 0.157 24.489 1.00 93.38 247 LEU A C 1
ATOM 1990 O O . LEU A 1 247 ? -11.974 0.621 24.060 1.00 93.38 247 LEU A O 1
ATOM 1994 N N . ASN A 1 248 ? -10.270 0.702 25.510 1.00 91.69 248 ASN A N 1
ATOM 1995 C CA . ASN A 1 248 ? -10.711 1.945 26.129 1.00 91.69 248 ASN A CA 1
ATOM 1996 C C . ASN A 1 248 ? -10.533 3.152 25.183 1.00 91.69 248 ASN A C 1
ATOM 1998 O O . ASN A 1 248 ? -9.772 3.109 24.215 1.00 91.69 248 ASN A O 1
ATOM 2002 N N . ALA A 1 249 ? -11.186 4.267 25.515 1.00 90.56 249 ALA A N 1
ATOM 2003 C CA . ALA A 1 249 ? -11.162 5.483 24.701 1.00 90.56 249 ALA A CA 1
ATOM 2004 C C . ALA A 1 249 ? -9.787 6.181 24.619 1.00 90.56 249 ALA A C 1
ATOM 2006 O O . ALA A 1 249 ? -9.599 7.057 23.776 1.00 90.56 249 ALA A O 1
ATOM 2007 N N . GLU A 1 250 ? -8.832 5.838 25.490 1.00 91.44 250 GLU A N 1
ATOM 2008 C CA . GLU A 1 250 ? -7.480 6.408 25.449 1.00 91.44 250 GLU A CA 1
ATOM 2009 C C . GLU A 1 250 ? -6.627 5.758 24.358 1.00 91.44 250 GLU A C 1
ATOM 2011 O O . GLU A 1 250 ? -5.892 6.468 23.668 1.00 91.44 250 GLU A O 1
ATOM 2016 N N . LEU A 1 251 ? -6.749 4.433 24.197 1.00 94.31 251 LEU A N 1
ATOM 2017 C CA . LEU A 1 251 ? -6.048 3.651 23.176 1.00 94.31 251 LEU A CA 1
ATOM 2018 C C . LEU A 1 251 ? -6.844 3.566 21.866 1.00 94.31 251 LEU A C 1
ATOM 2020 O O . LEU A 1 251 ? -6.245 3.468 20.798 1.00 94.31 251 LEU A O 1
ATOM 2024 N N . PHE A 1 252 ? -8.174 3.621 21.919 1.00 94.69 252 PHE A N 1
ATOM 2025 C CA . PHE A 1 252 ? -9.053 3.638 20.751 1.00 94.69 252 PHE A CA 1
ATOM 2026 C C . PHE A 1 252 ? -10.036 4.813 20.860 1.00 94.69 252 PHE A C 1
ATOM 2028 O O . PHE A 1 252 ? -11.142 4.660 21.385 1.00 94.69 252 PHE A O 1
ATOM 2035 N N . PRO A 1 253 ? -9.623 6.023 20.441 1.00 88.12 253 PRO A N 1
ATOM 2036 C CA . PRO A 1 253 ? -10.446 7.215 20.586 1.00 88.12 253 PRO A CA 1
ATOM 2037 C C . PRO A 1 253 ? -11.742 7.089 19.788 1.00 88.12 253 PRO A C 1
ATOM 2039 O O . PRO A 1 253 ? -11.794 6.430 18.755 1.00 88.12 253 PRO A O 1
ATOM 2042 N N . LYS A 1 254 ? -12.802 7.769 20.240 1.00 80.12 254 LYS A N 1
ATOM 2043 C CA . LYS A 1 254 ? -14.059 7.810 19.480 1.00 80.12 254 LYS A CA 1
ATOM 2044 C C . LYS A 1 254 ? -13.797 8.348 18.074 1.00 80.12 254 LYS A C 1
ATOM 2046 O O . LYS A 1 254 ? -12.982 9.250 17.889 1.00 80.12 254 LYS A O 1
ATOM 2051 N N . ALA A 1 255 ? -14.523 7.811 17.095 1.00 64.19 255 ALA A N 1
ATOM 2052 C CA . ALA A 1 255 ? -14.414 8.231 15.707 1.00 64.19 255 ALA A CA 1
ATOM 2053 C C . ALA A 1 255 ? -14.494 9.756 15.575 1.00 64.19 255 ALA A C 1
ATOM 2055 O O . ALA A 1 255 ? -15.505 10.379 15.907 1.00 64.19 255 ALA A O 1
ATOM 2056 N N . ASN A 1 256 ? -13.421 10.352 15.054 1.00 59.69 256 ASN A N 1
ATOM 2057 C CA . ASN A 1 256 ? -13.419 11.753 14.673 1.00 59.69 256 ASN A CA 1
ATOM 2058 C C . ASN A 1 256 ? -14.383 11.904 13.495 1.00 59.69 256 ASN A C 1
ATOM 2060 O O . ASN A 1 256 ? -14.092 11.492 12.372 1.00 59.69 256 ASN A O 1
ATOM 2064 N N . THR A 1 257 ? -15.562 12.464 13.760 1.00 50.31 257 THR A N 1
ATOM 2065 C CA . THR A 1 257 ? -16.457 12.904 12.690 1.00 50.31 257 THR A CA 1
ATOM 2066 C C . THR A 1 257 ? -15.822 14.159 12.092 1.00 50.31 257 THR A C 1
ATOM 2068 O O . THR A 1 257 ? -15.628 15.124 12.836 1.00 50.31 257 THR A O 1
ATOM 2071 N N . PRO A 1 258 ? -15.456 14.192 10.798 1.00 52.09 258 PRO A N 1
ATOM 2072 C CA . PRO A 1 258 ? -14.907 15.406 10.220 1.00 52.09 258 PRO A CA 1
ATOM 2073 C C . PRO A 1 258 ? -15.943 16.536 10.317 1.00 52.09 258 PRO A C 1
ATOM 2075 O O . PRO A 1 258 ? -17.142 16.271 10.175 1.00 52.09 258 PRO A O 1
ATOM 2078 N N . PRO A 1 259 ? -15.519 17.804 10.469 1.00 44.72 259 PRO A N 1
ATOM 2079 C CA . PRO A 1 259 ? -16.432 18.950 10.539 1.00 44.72 259 PRO A CA 1
ATOM 2080 C C . PRO A 1 259 ? -17.319 19.128 9.294 1.00 44.72 259 PRO A C 1
ATOM 2082 O O . PRO A 1 259 ? -18.315 19.847 9.335 1.00 44.72 259 PRO A O 1
ATOM 2085 N N . ALA A 1 260 ? -16.967 18.493 8.175 1.00 46.94 260 ALA A N 1
ATOM 2086 C CA . ALA A 1 260 ? -17.751 18.480 6.952 1.00 46.94 260 ALA A CA 1
ATOM 2087 C C . ALA A 1 260 ? -17.475 17.183 6.175 1.00 46.94 260 ALA A C 1
ATOM 2089 O O . ALA A 1 260 ? -16.324 16.788 6.044 1.00 46.94 260 ALA A O 1
ATOM 2090 N N . ALA A 1 261 ? -18.530 16.580 5.619 1.00 46.31 261 ALA A N 1
ATOM 2091 C CA . ALA A 1 261 ? -18.529 15.458 4.665 1.00 46.31 261 ALA A CA 1
ATOM 2092 C C . ALA A 1 261 ? -18.716 14.017 5.184 1.00 46.31 261 ALA A C 1
ATOM 2094 O O . ALA A 1 261 ? -18.622 13.094 4.383 1.00 46.31 261 ALA A O 1
ATOM 2095 N N . GLY A 1 262 ? -19.088 13.793 6.449 1.00 48.03 262 GLY A N 1
ATOM 2096 C CA . GLY A 1 262 ? -19.746 12.535 6.854 1.00 48.03 262 GLY A CA 1
ATOM 2097 C C . GLY A 1 262 ? -18.961 11.226 6.643 1.00 48.03 262 GLY A C 1
ATOM 2098 O O . GLY A 1 262 ? -19.552 10.156 6.748 1.00 48.03 262 GLY A O 1
ATOM 2099 N N . GLN A 1 263 ? -17.655 11.283 6.364 1.00 53.81 263 GLN A N 1
ATOM 2100 C CA . GLN A 1 263 ? -16.775 10.116 6.276 1.00 53.81 263 GLN A CA 1
ATOM 2101 C C . GLN A 1 263 ? -15.764 10.153 7.417 1.00 53.81 263 GLN A C 1
ATOM 2103 O O . GLN A 1 263 ? -14.806 10.916 7.376 1.00 53.81 263 GLN A O 1
ATOM 2108 N N . ALA A 1 264 ? -15.969 9.332 8.445 1.00 65.81 264 ALA A N 1
ATOM 2109 C CA . ALA A 1 264 ? -14.961 9.149 9.481 1.00 65.81 264 ALA A CA 1
ATOM 2110 C C . ALA A 1 264 ? -13.757 8.391 8.898 1.00 65.81 264 ALA A C 1
ATOM 2112 O O . ALA A 1 264 ? -13.910 7.301 8.350 1.00 65.81 264 ALA A O 1
ATOM 2113 N N . TYR A 1 265 ? -12.556 8.963 9.009 1.00 80.38 265 TYR A N 1
ATOM 2114 C CA . TYR A 1 265 ? -11.309 8.273 8.641 1.00 80.38 265 TYR A CA 1
ATOM 2115 C C . TYR A 1 265 ? -10.870 7.275 9.717 1.00 80.38 265 TYR A C 1
ATOM 2117 O O . TYR A 1 265 ? -10.135 6.331 9.429 1.00 80.38 265 TYR A O 1
ATOM 2125 N N . HIS A 1 266 ? -11.357 7.472 10.944 1.00 89.88 266 HIS A N 1
ATOM 2126 C CA . HIS A 1 266 ? -11.253 6.539 12.052 1.00 89.88 266 HIS A CA 1
ATOM 2127 C C . HIS A 1 266 ? -12.527 5.690 12.132 1.00 89.88 266 HIS A C 1
ATOM 2129 O O . HIS A 1 266 ? -13.606 6.218 12.402 1.00 89.88 266 HIS A O 1
ATOM 2135 N N . LEU A 1 267 ? -12.400 4.393 11.870 1.00 91.69 267 LEU A N 1
ATOM 2136 C CA . LEU A 1 267 ? -13.504 3.445 11.789 1.00 91.69 267 LEU A CA 1
ATOM 2137 C C . LEU A 1 267 ? -13.438 2.448 12.943 1.00 91.69 267 LEU A C 1
ATOM 2139 O O . LEU A 1 267 ? -12.377 1.897 13.233 1.00 91.69 267 LEU A O 1
ATOM 2143 N N . ASP A 1 268 ? -14.593 2.159 13.536 1.00 93.75 268 ASP A N 1
ATOM 2144 C CA . ASP A 1 268 ? -14.749 1.053 14.475 1.00 93.75 268 ASP A CA 1
ATOM 2145 C C . ASP A 1 268 ? -14.904 -0.257 13.699 1.00 93.75 268 ASP A C 1
ATOM 2147 O O . ASP A 1 268 ? -15.956 -0.525 13.122 1.00 93.75 268 ASP A O 1
ATOM 2151 N N . LEU A 1 269 ? -13.833 -1.042 13.604 1.00 95.19 269 LEU A N 1
ATOM 2152 C CA . LEU A 1 269 ? -13.790 -2.256 12.787 1.00 95.19 269 LEU A CA 1
ATOM 2153 C C . LEU A 1 269 ? -14.252 -3.492 13.569 1.00 95.19 269 LEU A C 1
ATOM 2155 O O . LEU A 1 269 ? -14.151 -3.553 14.791 1.00 95.19 269 LEU A O 1
ATOM 2159 N N . TRP A 1 270 ? -14.701 -4.512 12.842 1.00 97.25 270 TRP A N 1
ATOM 2160 C CA . TRP A 1 270 ? -14.892 -5.861 13.361 1.00 97.25 270 TRP A CA 1
ATOM 2161 C C . TRP A 1 270 ? -13.564 -6.618 13.373 1.00 97.25 270 TRP A C 1
ATOM 2163 O O . TRP A 1 270 ? -12.893 -6.750 12.342 1.00 97.25 270 TRP A O 1
ATOM 2173 N N . VAL A 1 271 ? -13.199 -7.137 14.541 1.00 97.19 271 VAL A N 1
ATOM 2174 C CA . VAL A 1 271 ? -11.945 -7.861 14.790 1.00 97.19 271 VAL A CA 1
ATOM 2175 C C . VAL A 1 271 ? -12.234 -9.244 15.361 1.00 97.19 271 VAL A C 1
ATOM 2177 O O . VAL A 1 271 ? -13.272 -9.448 15.992 1.00 97.19 271 VAL A O 1
ATOM 2180 N N . GLY A 1 272 ? -11.342 -10.202 15.107 1.00 95.62 272 GLY A N 1
ATOM 2181 C CA . GLY A 1 272 ? -11.494 -11.559 15.628 1.00 95.62 272 GLY A CA 1
ATOM 2182 C C . GLY A 1 272 ? -11.307 -11.580 17.142 1.00 95.62 272 GLY A C 1
ATOM 2183 O O . GLY A 1 272 ? -10.397 -10.927 17.659 1.00 95.62 272 GLY A O 1
ATOM 2184 N N . PHE A 1 273 ? -12.147 -12.336 17.842 1.00 90.88 273 PHE A N 1
ATOM 2185 C CA . PHE A 1 273 ? -12.170 -12.404 19.299 1.00 90.88 273 PHE A CA 1
ATOM 2186 C C . PHE A 1 273 ? -12.267 -13.852 19.774 1.00 90.88 273 PHE A C 1
ATOM 2188 O O . PHE A 1 273 ? -13.132 -14.593 19.324 1.00 90.88 273 PHE A O 1
ATOM 2195 N N . SER A 1 274 ? -11.393 -14.258 20.696 1.00 76.06 274 SER A N 1
ATOM 2196 C CA . SER A 1 274 ? -11.337 -15.633 21.211 1.00 76.06 274 SER A CA 1
ATOM 2197 C C . SER A 1 274 ? -11.976 -15.817 22.594 1.00 76.06 274 SER A C 1
ATOM 2199 O O . SER A 1 274 ? -11.784 -16.859 23.208 1.00 76.06 274 SER A O 1
ATOM 2201 N N . GLY A 1 275 ? -12.742 -14.842 23.102 1.00 62.44 275 GLY A N 1
ATOM 2202 C CA . GLY A 1 275 ? -13.520 -15.003 24.342 1.00 62.44 275 GLY A CA 1
ATOM 2203 C C . GLY A 1 275 ? -12.810 -14.637 25.652 1.00 62.44 275 GLY A C 1
ATOM 2204 O O . GLY A 1 275 ? -13.460 -14.644 26.692 1.00 62.44 275 GLY A O 1
ATOM 2205 N N . GLU A 1 276 ? -11.519 -14.296 25.628 1.00 59.16 276 GLU A N 1
ATOM 2206 C CA . GLU A 1 276 ? -10.712 -14.044 26.842 1.00 59.16 276 GLU A CA 1
ATOM 2207 C C . GLU A 1 276 ? -10.427 -12.555 27.130 1.00 59.16 276 GLU A C 1
ATOM 2209 O O . GLU A 1 276 ? -9.764 -12.232 28.114 1.00 59.16 276 GLU A O 1
ATOM 2214 N N . GLY A 1 277 ? -10.915 -11.629 26.298 1.00 57.22 277 GLY A N 1
ATOM 2215 C CA . GLY A 1 277 ? -10.703 -10.192 26.506 1.00 57.22 277 GLY A CA 1
ATOM 2216 C C . GLY A 1 277 ? -11.715 -9.548 27.458 1.00 57.22 277 GLY A C 1
ATOM 2217 O O . GLY A 1 277 ? -12.840 -10.018 27.628 1.00 57.22 277 GLY A O 1
ATOM 2218 N N . VAL A 1 278 ? -11.303 -8.443 28.079 1.00 61.53 278 VAL A N 1
ATOM 2219 C CA . VAL A 1 278 ? -12.154 -7.620 28.948 1.00 61.53 278 VAL A CA 1
ATOM 2220 C C . VAL A 1 278 ? -12.994 -6.687 28.078 1.00 61.53 278 VAL A C 1
ATOM 2222 O O . VAL A 1 278 ? -12.447 -5.947 27.265 1.00 61.53 278 VAL A O 1
ATOM 2225 N N . PHE A 1 279 ? -14.314 -6.710 28.258 1.00 67.19 279 PHE A N 1
ATOM 2226 C CA . PHE A 1 279 ? -15.214 -5.765 27.603 1.00 67.19 279 PHE A CA 1
ATOM 2227 C C . PHE A 1 279 ? -15.204 -4.417 28.329 1.00 67.19 279 PHE A C 1
ATOM 2229 O O . PHE A 1 279 ? -15.285 -4.366 29.559 1.00 67.19 279 PHE A O 1
ATOM 2236 N N . HIS A 1 280 ? -15.151 -3.331 27.565 1.00 63.09 280 HIS A N 1
ATOM 2237 C CA . HIS A 1 280 ? -15.385 -1.978 28.054 1.00 63.09 280 HIS A CA 1
ATOM 2238 C C . HIS A 1 280 ? -16.808 -1.544 27.657 1.00 63.09 280 HIS A C 1
ATOM 2240 O O . HIS A 1 280 ? -17.169 -1.616 26.485 1.00 63.09 280 HIS A O 1
ATOM 2246 N N . GLU A 1 281 ? -17.632 -1.145 28.634 1.00 45.56 281 GLU A N 1
ATOM 2247 C CA . GLU A 1 281 ? -18.959 -0.557 28.381 1.00 45.56 281 GLU A CA 1
ATOM 2248 C C . GLU A 1 281 ? -18.817 0.892 27.867 1.00 45.56 281 GLU A C 1
ATOM 2250 O O . GLU A 1 281 ? -17.905 1.607 28.292 1.00 45.56 281 GLU A O 1
ATOM 2255 N N . GLU A 1 282 ? -19.694 1.301 26.936 1.00 44.91 282 GLU A N 1
ATOM 2256 C CA . GLU A 1 282 ? -19.722 2.641 26.307 1.00 44.91 282 GLU A CA 1
ATOM 2257 C C . GLU A 1 282 ? -20.113 3.796 27.243 1.00 44.91 282 GLU A C 1
ATOM 2259 O O . GLU A 1 282 ? -21.013 3.612 28.095 1.00 44.91 282 GLU A O 1
#

pLDDT: mean 87.99, std 12.11, range [44.72, 98.56]

Radius of gyration: 24.68 Å; chains: 1; bounding box: 54×47×60 Å

Foldseek 3Di:
DDKDFCLPDLQKDKDFPDPDQQTWIKIKRHANPVCAVVQCVCVVVVHDHWANDTKIKDKDQDPQPPCNVVDPPPDPRPDIDIDTGGRTDDDALKDKDWDIDMDTGGNNVSVVVSSVCRVVTDMIIDADDPVPFDKDFWDDDPQDTDDDDPDGLFIAGADSHGQKAWWFWKAQQPPRQTAIWSALQPQFDKDFDPDPDDPDPVCPCNNRDIDGPPPPVRRRIDTDDTRHIFGLDDDPDAAKDWPPQQHDCSHYPDFDQDPTDRDGSGGRGITHDDPPTDTDDD

Secondary structure (DSSP, 8-state):
-EEEEGGGS-SEEEEESSSSTTSEEEEEE----TTHHHHHHHHHTT---SB-S--EEEEE-PPPPTTGGGS-TTSTT---EEEEE--B---TT-EEEEE-EEEEEEHHHHHHHHHHHGGG-EEEEE---TTTSPEEEEEEETTEEES--SS-SEEEESS--TTEEEEEEEEETTT--EEEES-TTTTSPEEE------SSGGGHHHHT-EEE---TTT--EEEEEEEEEEESS--SSS-EEEGGGTS-TTTSPPP---SSSS--SS---EEE--S-SPPPP-

Sequence (282 aa):
AGVIDVRKTGGWNLNSASEADDAPSLALVFGRDRHLEAEQERAKKGLPFAQFRESAFRFGIYPRPADWQTRPENSWENWYGQALLPKLHLTQGKTVWYRYFFVINRKDRAIELADSLVDKVDYGLLIFDAETTPMVPVYVRDGKVVDEGDAPAFSLVTKPVSGTMPLFLVENATTGQEVVTTDPYIFVPQEKMNYEVPADPKFDNYRNAVGYDMRVDKNNSRWKRLLGYGYVEKPEAGDFVRLSQLLNAELFPKANTPPAAGQAYHLDLWVGFSGEGVFHEE